Protein AF-A0A255PLD9-F1 (afdb_monomer)

Nearest PDB structures (foldseek):
  3wvb-assembly1_B  TM=4.016E-01  e=8.071E+00  Methanocaldococcus jannaschii DSM 2661
  5l95-assembly1_B  TM=3.231E-01  e=5.203E+00  Homo sapiens

Sequence (226 aa):
MSSTEGIPTPQNDPIFVIGASGRLPLRTISALEMRHTEIQGHLHKWRALLGDRLHTATKGQLPHPSRRVKGEYDARMAATSATAARALGHRHARRLTESLTEFPRLHVSRMTKRHARQAERDILEWQCTLLDGRPSGLALIHTSRGVLWYRLTAEGPDVEPLAPDSAVWQALPASPAEVELLLTPAKLAAYAAYQHGCYPHRRCRPAWLPPELPWADRYITLDITA

Solvent-accessible surface area (backbone atoms only — not comparable to full-atom values): 12596 Å² total; per-residue (Å²): 137,82,82,77,71,73,74,78,72,64,61,81,28,47,34,32,31,37,11,36,46,44,67,72,41,42,52,20,37,16,33,38,56,39,38,44,76,50,47,59,61,49,49,52,55,49,44,68,70,53,47,70,57,61,69,58,39,76,79,47,85,76,71,59,55,72,40,38,38,59,9,59,58,40,49,75,74,42,106,53,57,65,65,60,22,21,54,50,18,24,53,44,48,23,53,52,57,57,59,49,72,74,45,93,49,61,44,44,33,41,46,63,86,46,56,57,71,56,42,53,49,52,50,40,48,53,50,34,67,68,39,76,87,40,69,47,32,38,36,39,40,69,53,98,91,42,79,45,44,28,47,29,28,69,93,42,46,52,90,60,61,63,51,86,85,37,73,68,51,74,64,50,81,58,54,84,86,44,47,65,61,62,32,44,62,19,22,42,48,6,33,50,33,38,50,49,68,75,29,75,53,74,91,69,41,61,90,37,56,69,94,75,55,74,62,59,70,48,65,64,66,52,67,62,67,135

Foldseek 3Di:
DDPPPPPPAQQPFWEWQKAALDAPPHKKIKTQTDGLVVLVVVLVVLCVLCDCVLVVCVVDDDDQLVCLCQLVSVVVVDPDDSVVSNVVSLQSLLVLLVVCLPRPRMAMAIEDHDDQLVSVQLVQQVVLVVCVPPAKHKYWDQGPVGIFIWIAGVVGTDSDTDDCPDPNNVSHSDDPSCSSSSNNSRNSNRSLLVQCVVCVDLVPGDPSRDSDRPNSPPDNPDHSDD

pLDDT: mean 75.0, std 15.46, range [29.62, 93.75]

Secondary structure (DSSP, 8-state):
----------SSSEEEEEEESSSTTSS-EEEEEEEHHHHHHHHHHHHHHHTTHHHHGGGSPPPPHHHHHTTTTTTTTSS--HHHHHHHHHHHHHHHHHHHTT-TTEEEEEE----HHHHHHHHHHHHHHTTTT-SEEEEEEEETTEEEEEEEETTEE-SSPPPTTSHHHHT-SS-HHHHHHHHHHHHHHHHHHHHHHH--SGGGS-TTS-S--HHHHS----EE--

Radius of gyration: 17.84 Å; Cα contacts (8 Å, |Δi|>4): 375; chains: 1; bounding box: 48×35×69 Å

Structure (mmCIF, N/CA/C/O backbone):
data_AF-A0A255PLD9-F1
#
_entry.id   AF-A0A255PLD9-F1
#
loop_
_atom_site.group_PDB
_atom_site.id
_atom_site.type_symbol
_atom_site.label_atom_id
_atom_site.label_alt_id
_atom_site.label_comp_id
_atom_site.label_asym_id
_atom_site.label_entity_id
_atom_site.label_seq_id
_atom_site.pdbx_PDB_ins_code
_atom_site.Cartn_x
_atom_site.Cartn_y
_atom_site.Cartn_z
_atom_site.occupancy
_atom_site.B_iso_or_equiv
_atom_site.auth_seq_id
_atom_site.auth_comp_id
_atom_site.auth_asym_id
_atom_site.auth_atom_id
_atom_site.pdbx_PDB_model_num
ATOM 1 N N . MET A 1 1 ? -9.802 -4.702 43.718 1.00 29.62 1 MET A N 1
ATOM 2 C CA . MET A 1 1 ? -9.986 -5.657 42.608 1.00 29.62 1 MET A CA 1
ATOM 3 C C . MET A 1 1 ? -9.810 -4.873 41.320 1.00 29.62 1 MET A C 1
ATOM 5 O O . MET A 1 1 ? -10.652 -4.037 41.036 1.00 29.62 1 MET A O 1
ATOM 9 N N . SER A 1 2 ? -8.668 -5.026 40.646 1.00 35.38 2 SER A N 1
ATOM 10 C CA . SER A 1 2 ? -8.389 -4.352 39.372 1.00 35.38 2 SER A CA 1
ATOM 11 C C . SER A 1 2 ? -8.706 -5.340 38.260 1.00 35.38 2 SER A C 1
ATOM 13 O O . SER A 1 2 ? -7.997 -6.332 38.095 1.00 35.38 2 SER A O 1
ATOM 15 N N . SER A 1 3 ? -9.813 -5.119 37.562 1.00 34.78 3 SER A N 1
ATOM 16 C CA . SER A 1 3 ? -10.098 -5.784 36.302 1.00 34.78 3 SER A CA 1
ATOM 17 C C . SER A 1 3 ? -9.124 -5.232 35.265 1.00 34.78 3 SER A C 1
ATOM 19 O O . SER A 1 3 ? -9.399 -4.227 34.615 1.00 34.78 3 SER A O 1
ATOM 21 N N . THR A 1 4 ? -7.968 -5.875 35.103 1.00 38.78 4 THR A N 1
ATOM 22 C CA . THR A 1 4 ? -7.269 -5.849 33.817 1.00 38.78 4 THR A CA 1
ATOM 23 C C . THR A 1 4 ? -8.175 -6.559 32.825 1.00 38.78 4 THR A C 1
ATOM 25 O O . THR A 1 4 ? -8.059 -7.766 32.615 1.00 38.78 4 THR A O 1
ATOM 28 N N . GLU A 1 5 ? -9.144 -5.817 32.290 1.00 40.62 5 GLU A N 1
ATOM 29 C CA . GLU A 1 5 ? -9.783 -6.142 31.025 1.00 40.62 5 GLU A CA 1
ATOM 30 C C . GLU A 1 5 ? -8.644 -6.409 30.046 1.00 40.62 5 GLU A C 1
ATOM 32 O O . GLU A 1 5 ? -7.862 -5.515 29.714 1.00 40.62 5 GLU A O 1
ATOM 37 N N . GLY A 1 6 ? -8.460 -7.684 29.701 1.00 38.78 6 GLY A N 1
ATOM 38 C CA . GLY A 1 6 ? -7.467 -8.089 28.726 1.00 38.78 6 GLY A CA 1
ATOM 39 C C . GLY A 1 6 ? -7.775 -7.331 27.451 1.00 38.78 6 GLY A C 1
ATOM 40 O O . GLY A 1 6 ? -8.810 -7.576 26.837 1.00 38.78 6 GLY A O 1
ATOM 41 N N . ILE A 1 7 ? -6.916 -6.372 27.103 1.00 45.47 7 ILE A N 1
ATOM 42 C CA . ILE A 1 7 ? -7.053 -5.592 25.878 1.00 45.47 7 ILE A CA 1
ATOM 43 C C . ILE A 1 7 ? -7.170 -6.619 24.749 1.00 45.47 7 ILE A C 1
ATOM 45 O O . ILE A 1 7 ? -6.231 -7.407 24.574 1.00 45.47 7 ILE A O 1
ATOM 49 N N . PRO A 1 8 ? -8.317 -6.685 24.046 1.00 51.19 8 PRO A N 1
ATOM 50 C CA . PRO A 1 8 ? -8.547 -7.716 23.055 1.00 51.19 8 PRO A CA 1
ATOM 51 C C . PRO A 1 8 ? -7.424 -7.635 22.034 1.00 51.19 8 PRO A C 1
ATOM 53 O O . PRO A 1 8 ? -7.162 -6.594 21.431 1.00 51.19 8 PRO A O 1
ATOM 56 N N . THR A 1 9 ? -6.688 -8.732 21.915 1.00 52.78 9 THR A N 1
ATOM 57 C CA . THR A 1 9 ? -5.596 -8.831 20.962 1.00 52.78 9 THR A CA 1
ATOM 58 C C . THR A 1 9 ? -6.225 -8.729 19.570 1.00 52.78 9 THR A C 1
ATOM 60 O O . THR A 1 9 ? -7.181 -9.463 19.309 1.00 52.78 9 THR A O 1
ATOM 63 N N . PRO A 1 10 ? -5.738 -7.855 18.674 1.00 56.34 10 PRO A N 1
ATOM 64 C CA . PRO A 1 10 ? -6.369 -7.562 17.382 1.00 56.34 10 PRO A CA 1
ATOM 65 C C . PRO A 1 10 ? -6.196 -8.702 16.356 1.00 56.34 10 PRO A C 1
ATOM 67 O O . PRO A 1 10 ? -5.841 -8.477 15.203 1.00 56.34 10 PRO A O 1
ATOM 70 N N . GLN A 1 11 ? -6.421 -9.959 16.751 1.00 62.41 11 GLN A N 1
ATOM 71 C CA . GLN A 1 11 ? -6.286 -11.127 15.875 1.00 62.41 11 GLN A CA 1
ATOM 72 C C . GLN A 1 11 ? -7.286 -11.096 14.708 1.00 62.41 11 GLN A C 1
ATOM 74 O O . GLN A 1 11 ? -6.989 -11.630 13.639 1.00 62.41 11 GLN A O 1
ATOM 79 N N . ASN A 1 12 ? -8.432 -10.430 14.890 1.00 70.56 12 ASN A N 1
ATOM 80 C CA . ASN A 1 12 ? -9.476 -10.284 13.872 1.00 70.56 12 ASN A CA 1
ATOM 81 C C . ASN A 1 12 ? -9.575 -8.876 13.271 1.00 70.56 12 ASN A C 1
ATOM 83 O O . ASN A 1 12 ? -10.355 -8.681 12.335 1.00 70.56 12 ASN A O 1
ATOM 87 N N . ASP A 1 13 ? -8.801 -7.914 13.771 1.00 83.69 13 ASP A N 1
ATOM 88 C CA . ASP A 1 13 ? -8.885 -6.540 13.291 1.00 83.69 13 ASP A CA 1
ATOM 89 C C . ASP A 1 13 ? -8.285 -6.430 11.880 1.00 83.69 13 ASP A C 1
ATOM 91 O O . ASP A 1 13 ? -7.294 -7.102 11.557 1.00 83.69 13 ASP A O 1
ATOM 95 N N . PRO A 1 14 ? -8.869 -5.587 11.012 1.00 90.56 14 PRO A N 1
ATOM 96 C CA . PRO A 1 14 ? -8.283 -5.283 9.723 1.00 90.56 14 PRO A CA 1
ATOM 97 C C . PRO A 1 14 ? -6.970 -4.524 9.902 1.00 90.56 14 PRO A C 1
ATOM 99 O O . PRO A 1 14 ? -6.850 -3.587 10.693 1.00 90.56 14 PRO A O 1
ATOM 102 N N . ILE A 1 15 ? -5.988 -4.923 9.108 1.00 92.62 15 ILE A N 1
ATOM 103 C CA . ILE A 1 15 ? -4.664 -4.333 9.039 1.00 92.62 15 ILE A CA 1
ATOM 104 C C . ILE A 1 15 ? -4.481 -3.779 7.636 1.00 92.62 15 ILE A C 1
ATOM 106 O O . ILE A 1 15 ? -4.422 -4.528 6.661 1.00 92.62 15 ILE A O 1
ATOM 110 N N . PHE A 1 16 ? -4.366 -2.462 7.543 1.00 93.75 16 PHE A N 1
ATOM 111 C CA . PHE A 1 16 ? -4.143 -1.744 6.301 1.00 93.75 16 PHE A CA 1
ATOM 112 C C . PHE A 1 16 ? -2.654 -1.464 6.136 1.00 93.75 16 PHE A C 1
ATOM 114 O O . PHE A 1 16 ? -2.066 -0.654 6.855 1.00 93.75 16 PHE A O 1
ATOM 121 N N . VAL A 1 17 ? -2.023 -2.127 5.168 1.00 93.31 17 VAL A N 1
ATOM 122 C CA . VAL A 1 17 ? -0.631 -1.849 4.802 1.00 93.31 17 VAL A CA 1
ATOM 123 C C . VAL A 1 17 ? -0.600 -0.835 3.671 1.00 93.31 17 VAL A C 1
ATOM 125 O O . VAL A 1 17 ? -1.050 -1.110 2.556 1.00 93.31 17 VAL A O 1
ATOM 128 N N . ILE A 1 18 ? -0.064 0.346 3.970 1.00 91.81 18 ILE A N 1
ATOM 129 C CA . ILE A 1 18 ? -0.227 1.535 3.141 1.00 91.81 18 ILE A CA 1
ATOM 130 C C . ILE A 1 18 ? 1.048 1.822 2.356 1.00 91.81 18 ILE A C 1
ATOM 132 O O . ILE A 1 18 ? 2.142 2.010 2.893 1.00 91.81 18 ILE A O 1
ATOM 136 N N . GLY A 1 19 ? 0.885 1.894 1.042 1.00 89.12 19 GLY A N 1
ATOM 137 C CA . GLY A 1 19 ? 1.926 2.230 0.088 1.00 89.12 19 GLY A CA 1
ATOM 138 C C . GLY A 1 19 ? 1.622 3.525 -0.641 1.00 89.12 19 GLY A C 1
ATOM 139 O O . GLY A 1 19 ? 0.471 3.830 -0.934 1.00 89.12 19 GLY A O 1
ATOM 140 N N . ALA A 1 20 ? 2.673 4.259 -0.989 1.00 87.25 20 ALA A N 1
ATOM 141 C CA . ALA A 1 20 ? 2.592 5.424 -1.858 1.00 87.25 20 ALA A CA 1
ATOM 142 C C . ALA A 1 20 ? 3.570 5.266 -3.029 1.00 87.25 20 ALA A C 1
ATOM 144 O O . ALA A 1 20 ? 4.621 4.630 -2.900 1.00 87.25 20 ALA A O 1
ATOM 145 N N . SER A 1 21 ? 3.228 5.855 -4.177 1.00 82.12 21 SER A N 1
ATOM 146 C CA . SER A 1 21 ? 4.053 5.832 -5.397 1.00 82.12 21 SER A CA 1
ATOM 147 C C . SER A 1 21 ? 5.367 6.631 -5.260 1.00 82.12 21 SER A C 1
ATOM 149 O O . SER A 1 21 ? 6.253 6.540 -6.116 1.00 82.12 21 SER A O 1
ATOM 151 N N . GLY A 1 22 ? 5.504 7.392 -4.171 1.00 70.88 22 GLY A N 1
ATOM 152 C CA . GLY A 1 22 ? 6.661 8.180 -3.757 1.00 70.88 22 GLY A CA 1
ATOM 153 C C . GLY A 1 22 ? 6.715 8.313 -2.228 1.00 70.88 22 GLY A C 1
ATOM 154 O O . GLY A 1 22 ? 5.885 7.757 -1.512 1.00 70.88 22 GLY A O 1
ATOM 155 N N . ARG A 1 23 ? 7.657 9.110 -1.704 1.00 63.31 23 ARG A N 1
ATOM 156 C CA . ARG A 1 23 ? 7.491 9.659 -0.344 1.00 63.31 23 ARG A CA 1
ATOM 157 C C . ARG A 1 23 ? 6.296 10.611 -0.356 1.00 63.31 23 ARG A C 1
ATOM 159 O O . ARG A 1 23 ? 6.098 11.313 -1.354 1.00 63.31 23 ARG A O 1
ATOM 166 N N . LEU A 1 24 ? 5.533 10.667 0.737 1.00 54.62 24 LEU A N 1
ATOM 167 C CA . LEU A 1 24 ? 4.495 11.686 0.879 1.00 54.62 24 LEU A CA 1
ATOM 168 C C . LEU A 1 24 ? 5.105 13.068 0.595 1.00 54.62 24 LEU A C 1
ATOM 170 O O . LEU A 1 24 ? 6.210 13.352 1.071 1.00 54.62 24 LEU A O 1
ATOM 174 N N . PRO A 1 25 ? 4.439 13.908 -0.215 1.00 49.53 25 PRO A N 1
ATOM 175 C CA . PRO A 1 25 ? 3.036 13.814 -0.645 1.00 49.53 25 PRO A CA 1
ATOM 176 C C . PRO A 1 25 ? 2.799 13.293 -2.084 1.00 49.53 25 PRO A C 1
ATOM 178 O O . PRO A 1 25 ? 1.809 13.673 -2.711 1.00 49.53 25 PRO A O 1
ATOM 181 N N . LEU A 1 26 ? 3.701 12.500 -2.676 1.00 54.88 26 LEU A N 1
ATOM 182 C CA . LEU A 1 26 ? 3.547 12.079 -4.079 1.00 54.88 26 LEU A CA 1
ATOM 183 C C . LEU A 1 26 ? 2.486 10.981 -4.273 1.00 54.88 26 LEU A C 1
ATOM 185 O O . LEU A 1 26 ? 2.381 10.038 -3.495 1.00 54.88 26 LEU A O 1
ATOM 189 N N . ARG A 1 27 ? 1.679 11.197 -5.321 1.00 75.31 27 ARG A N 1
ATOM 190 C CA . ARG A 1 27 ? 0.260 10.842 -5.436 1.00 75.31 27 ARG A CA 1
ATOM 191 C C . ARG A 1 27 ? 0.011 9.437 -5.988 1.00 75.31 27 ARG A C 1
ATOM 193 O O . ARG A 1 27 ? 0.734 8.954 -6.859 1.00 75.31 27 ARG A O 1
ATOM 200 N N . THR A 1 28 ? -1.112 8.867 -5.571 1.00 87.12 28 THR A N 1
ATOM 201 C CA . THR A 1 28 ? -1.517 7.452 -5.638 1.00 87.12 28 THR A CA 1
ATOM 202 C C . THR A 1 28 ? -1.084 6.723 -4.381 1.00 87.12 28 THR A C 1
ATOM 204 O O . THR A 1 28 ? 0.106 6.499 -4.151 1.00 87.12 28 THR A O 1
ATOM 207 N N . ILE A 1 29 ? -2.084 6.410 -3.568 1.00 89.38 29 ILE A N 1
ATOM 208 C CA . ILE A 1 29 ? -1.989 5.638 -2.342 1.00 89.38 29 ILE A CA 1
ATOM 209 C C . ILE A 1 29 ? -2.651 4.297 -2.619 1.00 89.38 29 ILE A C 1
ATOM 211 O O . ILE A 1 29 ? -3.663 4.228 -3.315 1.00 89.38 29 ILE A O 1
ATOM 215 N N . SER A 1 30 ? -2.082 3.234 -2.079 1.00 91.00 30 SER A N 1
ATOM 216 C CA . SER A 1 30 ? -2.731 1.933 -2.037 1.00 91.00 30 SER A CA 1
ATOM 217 C C . SER A 1 30 ? -2.785 1.431 -0.605 1.00 91.00 30 SER A C 1
ATOM 219 O O . SER A 1 30 ? -1.783 1.551 0.105 1.00 91.00 30 SER A O 1
ATOM 221 N N . ALA A 1 31 ? -3.883 0.796 -0.225 1.00 92.94 31 ALA A N 1
ATOM 222 C CA . ALA A 1 31 ? -4.013 0.080 1.031 1.00 92.94 31 ALA A CA 1
ATOM 223 C C . ALA A 1 31 ? -4.297 -1.397 0.744 1.00 92.94 31 ALA A C 1
ATOM 225 O O . ALA A 1 31 ? -5.254 -1.737 0.048 1.00 92.94 31 ALA A O 1
ATOM 226 N N . LEU A 1 32 ? -3.433 -2.270 1.261 1.00 92.56 32 LEU A N 1
ATOM 227 C CA . LEU A 1 32 ? -3.673 -3.709 1.297 1.00 92.56 32 LEU A CA 1
ATOM 228 C C . LEU A 1 32 ? -4.330 -4.039 2.626 1.00 92.56 32 LEU A C 1
ATOM 230 O O . LEU A 1 32 ? -3.671 -3.965 3.662 1.00 92.56 32 LEU A O 1
ATOM 234 N N . GLU A 1 33 ? -5.608 -4.389 2.591 1.00 93.31 33 GLU A N 1
ATOM 235 C CA . GLU A 1 33 ? -6.323 -4.828 3.781 1.00 93.31 33 GLU A CA 1
ATOM 236 C C . GLU A 1 33 ? -6.112 -6.331 4.000 1.00 93.31 33 GLU A C 1
ATOM 238 O O . GLU A 1 33 ? -6.457 -7.162 3.157 1.00 93.31 33 GLU A O 1
ATOM 243 N N . MET A 1 34 ? -5.557 -6.679 5.157 1.00 91.25 34 MET A N 1
ATOM 244 C CA . MET A 1 34 ? -5.281 -8.048 5.592 1.00 91.25 34 MET A CA 1
ATOM 245 C C . MET A 1 34 ? -5.774 -8.261 7.017 1.00 91.25 34 MET A C 1
ATOM 247 O O . MET A 1 34 ? -5.969 -7.318 7.772 1.00 91.25 34 MET A O 1
ATOM 251 N N . ARG A 1 35 ? -5.941 -9.515 7.409 1.00 88.38 35 ARG A N 1
ATOM 252 C CA . ARG A 1 35 ? -6.083 -9.945 8.800 1.00 88.38 35 ARG A CA 1
ATOM 253 C C . ARG A 1 35 ? -4.726 -10.372 9.336 1.00 88.38 35 ARG A C 1
ATOM 255 O O . ARG A 1 35 ? -3.840 -10.760 8.571 1.00 88.38 35 ARG A O 1
ATOM 262 N N . HIS A 1 36 ? -4.594 -10.381 10.658 1.00 82.62 36 HIS A N 1
ATOM 263 C CA . HIS A 1 36 ? -3.387 -10.851 11.345 1.00 82.62 36 HIS A CA 1
ATOM 264 C C . HIS A 1 36 ? -2.938 -12.239 10.851 1.00 82.62 36 HIS A C 1
ATOM 266 O O . HIS A 1 36 ? -1.781 -12.433 10.481 1.00 82.62 36 HIS A O 1
ATOM 272 N N . THR A 1 37 ? -3.887 -13.168 10.708 1.00 83.25 37 THR A N 1
ATOM 273 C CA . THR A 1 37 ? -3.645 -14.548 10.253 1.00 83.25 37 THR A CA 1
ATOM 274 C C . THR A 1 37 ? -3.199 -14.666 8.792 1.00 83.25 37 THR A C 1
ATOM 276 O O . THR A 1 37 ? -2.508 -15.618 8.433 1.00 83.25 37 THR A O 1
ATOM 279 N N . GLU A 1 38 ? -3.540 -13.702 7.937 1.00 86.81 38 GLU A N 1
ATOM 280 C CA . GLU A 1 38 ? -3.200 -13.727 6.507 1.00 86.81 38 GLU A CA 1
ATOM 281 C C . GLU A 1 38 ? -1.788 -13.198 6.243 1.00 86.81 38 GLU A C 1
ATOM 283 O O . GLU A 1 38 ? -1.144 -13.574 5.258 1.00 86.81 38 GLU A O 1
ATOM 288 N N . ILE A 1 39 ? -1.277 -12.354 7.143 1.00 84.19 39 ILE A N 1
ATOM 289 C CA . ILE A 1 39 ? 0.017 -11.691 6.984 1.00 84.19 39 ILE A CA 1
ATOM 290 C C . ILE A 1 39 ? 1.155 -12.703 6.877 1.00 84.19 39 ILE A C 1
ATOM 292 O O . ILE A 1 39 ? 2.010 -12.552 6.008 1.00 84.19 39 ILE A O 1
ATOM 296 N N . GLN A 1 40 ? 1.156 -13.765 7.683 1.00 79.50 40 GLN A N 1
ATOM 297 C CA . GLN A 1 40 ? 2.219 -14.776 7.633 1.00 79.50 40 GLN A CA 1
ATOM 298 C C . GLN A 1 40 ? 2.222 -15.560 6.310 1.00 79.50 40 GLN A C 1
ATOM 300 O O . GLN A 1 40 ? 3.284 -15.784 5.720 1.00 79.50 40 GLN A O 1
ATOM 305 N N . GLY A 1 41 ? 1.041 -15.898 5.781 1.00 80.00 41 GLY A N 1
ATOM 306 C CA . GLY A 1 41 ? 0.911 -16.544 4.471 1.00 80.00 41 GLY A CA 1
ATOM 307 C C . GLY A 1 41 ? 1.410 -15.649 3.332 1.00 80.00 41 GLY A C 1
ATOM 308 O O . GLY A 1 41 ? 2.170 -16.087 2.461 1.00 80.00 41 GLY A O 1
ATOM 309 N N . HIS A 1 42 ? 1.060 -14.362 3.372 1.00 79.38 42 HIS A N 1
ATOM 310 C CA . HIS A 1 42 ? 1.536 -13.387 2.395 1.00 79.38 42 HIS A CA 1
ATOM 311 C C . HIS A 1 42 ? 3.033 -13.096 2.524 1.00 79.38 42 HIS A C 1
ATOM 313 O O . HIS A 1 42 ? 3.720 -13.034 1.505 1.00 79.38 42 HIS A O 1
ATOM 319 N N . LEU A 1 43 ? 3.5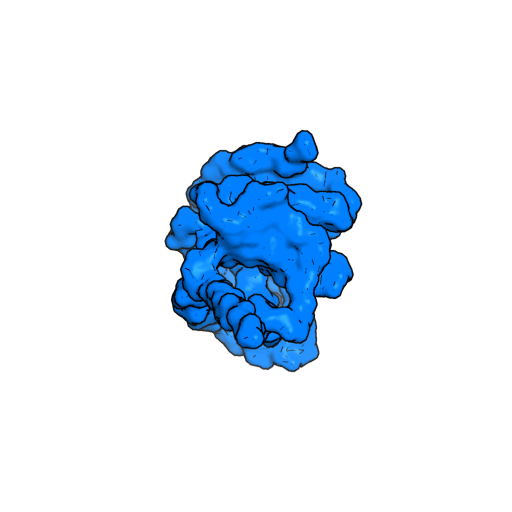71 -13.002 3.743 1.00 77.81 43 LEU A N 1
ATOM 320 C CA . LEU A 1 43 ? 5.003 -12.847 3.999 1.00 77.81 43 LEU A CA 1
ATOM 321 C C . LEU A 1 43 ? 5.812 -13.972 3.360 1.00 77.81 43 LEU A C 1
ATOM 323 O O . LEU A 1 43 ? 6.836 -13.695 2.738 1.00 77.81 43 LEU A O 1
ATOM 327 N N . HIS A 1 44 ? 5.353 -15.222 3.462 1.00 78.00 44 HIS A N 1
ATOM 328 C CA . HIS A 1 44 ? 6.002 -16.351 2.797 1.00 78.00 44 HIS A CA 1
ATOM 329 C C . HIS A 1 44 ? 5.978 -16.205 1.266 1.00 78.00 44 HIS A C 1
ATOM 331 O O . HIS A 1 44 ? 7.026 -16.302 0.623 1.00 78.00 44 HIS A O 1
ATOM 337 N N . LYS A 1 45 ? 4.816 -15.881 0.675 1.00 78.31 45 LYS A N 1
ATOM 338 C CA . LYS A 1 45 ? 4.684 -15.638 -0.777 1.00 78.31 45 LYS A CA 1
ATOM 339 C C . LYS A 1 45 ? 5.601 -14.499 -1.240 1.00 78.31 45 LYS A C 1
ATOM 341 O O . LYS A 1 45 ? 6.308 -14.632 -2.237 1.00 78.31 45 LYS A O 1
ATOM 346 N N . TRP A 1 46 ? 5.645 -13.388 -0.506 1.00 77.81 46 TRP A N 1
ATOM 347 C CA . TRP A 1 46 ? 6.481 -12.232 -0.839 1.00 77.81 46 TRP A CA 1
ATOM 348 C C . TRP A 1 46 ? 7.970 -12.506 -0.638 1.00 77.81 46 TRP A C 1
ATOM 350 O O . TRP A 1 46 ? 8.776 -12.065 -1.457 1.00 77.81 46 TRP A O 1
ATOM 360 N N . ARG A 1 47 ? 8.340 -13.285 0.385 1.00 75.94 47 ARG A N 1
ATOM 361 C CA . ARG A 1 47 ? 9.700 -13.810 0.567 1.00 75.94 47 ARG A CA 1
ATOM 362 C C . ARG A 1 47 ? 10.142 -14.632 -0.625 1.00 75.94 47 ARG A C 1
ATOM 364 O O . ARG A 1 47 ? 11.189 -14.339 -1.186 1.00 75.94 47 ARG A O 1
ATOM 371 N N . ALA A 1 48 ? 9.329 -15.594 -1.052 1.00 76.00 48 ALA A N 1
ATOM 372 C CA . ALA A 1 48 ? 9.635 -16.423 -2.212 1.00 76.00 48 ALA A CA 1
ATOM 373 C C . ALA A 1 48 ? 9.807 -15.586 -3.495 1.00 76.00 48 ALA A C 1
ATOM 375 O O . ALA A 1 48 ? 10.696 -15.851 -4.302 1.00 76.00 48 ALA A O 1
ATOM 376 N N . LEU A 1 49 ? 9.005 -14.528 -3.668 1.00 70.69 49 LEU A N 1
ATOM 377 C CA . LEU A 1 49 ? 9.095 -13.628 -4.825 1.00 70.69 49 LEU A CA 1
ATOM 378 C C . LEU A 1 49 ? 10.319 -12.695 -4.800 1.00 70.69 49 LEU A C 1
ATOM 380 O O . LEU A 1 49 ? 10.814 -12.308 -5.866 1.00 70.69 49 LEU A O 1
ATOM 384 N N . LEU A 1 50 ? 10.785 -12.311 -3.609 1.00 65.44 50 LEU A N 1
ATOM 385 C CA . LEU A 1 50 ? 11.931 -11.415 -3.412 1.00 65.44 50 LEU A CA 1
ATOM 386 C C . LEU A 1 50 ? 13.261 -12.162 -3.211 1.00 65.44 50 LEU A C 1
ATOM 388 O O . LEU A 1 50 ? 14.315 -11.563 -3.428 1.00 65.44 50 LEU A O 1
ATOM 392 N N . GLY A 1 51 ? 13.223 -13.449 -2.855 1.00 63.62 51 GLY A N 1
ATOM 393 C CA . GLY A 1 51 ? 14.390 -14.309 -2.647 1.00 63.62 51 GLY A CA 1
ATOM 394 C C . GLY A 1 51 ? 15.392 -13.740 -1.632 1.00 63.62 51 GLY A C 1
ATOM 395 O O . GLY A 1 51 ? 15.019 -13.092 -0.651 1.00 63.62 51 GLY A O 1
ATOM 396 N N . ASP A 1 52 ? 16.684 -13.913 -1.917 1.00 53.09 52 ASP A N 1
ATOM 397 C CA . ASP A 1 52 ? 17.819 -13.520 -1.059 1.00 53.09 52 ASP A CA 1
ATOM 398 C C . ASP A 1 52 ? 17.974 -12.001 -0.840 1.00 53.09 52 ASP A C 1
ATOM 400 O O . ASP A 1 52 ? 18.787 -11.545 -0.029 1.00 53.09 52 ASP A O 1
ATOM 404 N N . ARG A 1 53 ? 17.169 -11.174 -1.520 1.00 52.38 53 ARG A N 1
ATOM 405 C CA . ARG A 1 53 ? 17.169 -9.709 -1.341 1.00 52.38 53 ARG A CA 1
ATOM 406 C C . ARG A 1 53 ? 16.662 -9.267 0.022 1.00 52.38 53 ARG A C 1
ATOM 408 O O . ARG A 1 53 ? 17.012 -8.195 0.502 1.00 52.38 53 ARG A O 1
ATOM 415 N N . LEU A 1 54 ? 15.856 -10.102 0.667 1.00 48.91 54 LEU A N 1
ATOM 416 C CA . LEU A 1 54 ? 15.475 -9.891 2.060 1.00 48.91 54 LEU A CA 1
ATOM 417 C C . LEU A 1 54 ? 16.627 -10.172 3.014 1.00 48.91 54 LEU A C 1
ATOM 419 O O . LEU A 1 54 ? 16.787 -9.477 4.012 1.00 48.91 54 LEU A O 1
ATOM 423 N N . HIS A 1 55 ? 17.471 -11.140 2.666 1.00 42.50 55 HIS A N 1
ATOM 424 C CA . HIS A 1 55 ? 18.659 -11.461 3.438 1.00 42.50 55 HIS A CA 1
ATOM 425 C C . HIS A 1 55 ? 19.693 -10.335 3.367 1.00 42.50 55 HIS A C 1
ATOM 427 O O . HIS A 1 55 ? 20.412 -10.094 4.325 1.00 42.50 55 HIS A O 1
ATOM 433 N N . THR A 1 56 ? 19.722 -9.570 2.276 1.00 41.47 56 THR A N 1
ATOM 434 C CA . THR A 1 56 ? 20.622 -8.418 2.102 1.00 41.47 56 THR A CA 1
ATOM 435 C C . THR A 1 56 ? 20.054 -7.092 2.618 1.00 41.47 56 THR A C 1
ATOM 437 O O . THR A 1 56 ? 20.822 -6.189 2.948 1.00 41.47 56 THR A O 1
ATOM 440 N N . ALA A 1 57 ? 18.736 -7.000 2.824 1.00 41.81 57 ALA A N 1
ATOM 441 C CA . ALA A 1 57 ? 18.087 -5.940 3.605 1.00 41.81 57 ALA A CA 1
ATOM 442 C C . ALA A 1 57 ? 18.491 -5.930 5.092 1.00 41.81 57 ALA A C 1
ATOM 444 O O . ALA A 1 57 ? 18.368 -4.906 5.756 1.00 41.81 57 ALA A O 1
ATOM 445 N N . THR A 1 58 ? 19.041 -7.031 5.614 1.00 41.59 58 THR A N 1
ATOM 446 C CA . THR A 1 58 ? 19.585 -7.079 6.985 1.00 41.59 58 THR A CA 1
ATOM 447 C C . THR A 1 58 ? 20.792 -6.149 7.196 1.00 41.59 58 THR A C 1
ATOM 449 O O . THR A 1 58 ? 21.201 -5.936 8.332 1.00 41.59 58 THR A O 1
ATOM 452 N N . LYS A 1 59 ? 21.339 -5.543 6.125 1.00 44.53 59 LYS A N 1
ATOM 453 C CA . LYS A 1 59 ? 22.440 -4.563 6.174 1.00 44.53 59 LYS A CA 1
ATOM 454 C C . LYS A 1 59 ? 21.996 -3.093 6.038 1.00 44.53 59 LYS A C 1
ATOM 456 O O . LYS A 1 59 ? 22.856 -2.216 6.016 1.00 44.53 59 LYS A O 1
ATOM 461 N N . GLY A 1 60 ? 20.693 -2.792 5.930 1.00 47.28 60 GLY A N 1
ATOM 462 C CA . GLY A 1 60 ? 20.192 -1.407 5.880 1.00 47.28 60 GLY A CA 1
ATOM 463 C C . GLY A 1 60 ? 18.777 -1.238 5.310 1.00 47.28 60 GLY A C 1
ATOM 464 O O . GLY A 1 60 ? 18.168 -2.182 4.815 1.00 47.28 60 GLY A O 1
ATOM 465 N N . GLN A 1 61 ? 18.246 -0.007 5.352 1.00 53.44 61 GLN A N 1
ATOM 466 C CA . GLN A 1 61 ? 16.894 0.304 4.864 1.00 53.44 61 GLN A CA 1
ATOM 467 C C . GLN A 1 61 ? 16.685 -0.129 3.406 1.00 53.44 61 GLN A C 1
ATOM 469 O O . GLN A 1 61 ? 17.450 0.219 2.500 1.00 53.44 61 GLN A O 1
ATOM 474 N N . LEU A 1 62 ? 15.583 -0.838 3.173 1.00 51.59 62 LEU A N 1
ATOM 475 C CA . LEU A 1 62 ? 15.134 -1.217 1.843 1.00 51.59 62 LEU A CA 1
ATOM 476 C C . LEU A 1 62 ? 14.819 0.036 1.004 1.00 51.59 62 LEU A C 1
ATOM 478 O O . LEU A 1 62 ? 14.049 0.893 1.442 1.00 51.59 62 LEU A O 1
ATOM 482 N N . PRO A 1 63 ? 15.368 0.181 -0.218 1.00 53.28 63 PRO A N 1
ATOM 483 C CA . PRO A 1 63 ? 15.126 1.381 -0.999 1.00 53.28 63 PRO A CA 1
ATOM 484 C C . PRO A 1 63 ? 13.689 1.411 -1.519 1.00 53.28 63 PRO A C 1
ATOM 486 O O . PRO A 1 63 ? 13.044 0.378 -1.719 1.00 53.28 63 PRO A O 1
ATOM 489 N N . HIS A 1 64 ? 13.226 2.628 -1.795 1.00 55.56 64 HIS A N 1
ATOM 490 C CA . HIS A 1 64 ? 11.931 2.910 -2.404 1.00 55.56 64 HIS A CA 1
ATOM 491 C C . HIS A 1 64 ? 11.653 1.997 -3.622 1.00 55.56 64 HIS A C 1
ATOM 493 O O . HIS A 1 64 ? 12.574 1.760 -4.408 1.00 55.56 64 HIS A O 1
ATOM 499 N N . PRO A 1 65 ? 10.417 1.511 -3.851 1.00 53.81 65 PRO A N 1
ATOM 500 C CA . PRO A 1 65 ? 10.148 0.550 -4.923 1.00 53.81 65 PRO A CA 1
ATOM 501 C C . PRO A 1 65 ? 10.514 1.046 -6.316 1.00 53.81 65 PRO A C 1
ATOM 503 O O . PRO A 1 65 ? 10.979 0.254 -7.122 1.00 53.81 65 PRO A O 1
ATOM 506 N N . SER A 1 66 ? 10.422 2.350 -6.588 1.00 49.38 66 SER A N 1
ATOM 507 C CA . SER A 1 66 ? 10.930 2.922 -7.844 1.00 49.38 66 SER A CA 1
ATOM 508 C C . SER A 1 66 ? 12.434 2.680 -8.057 1.00 49.38 66 SER A C 1
ATOM 510 O O . SER A 1 66 ? 12.856 2.465 -9.187 1.00 49.38 66 SER A O 1
ATOM 512 N N . ARG A 1 67 ? 13.248 2.638 -6.993 1.00 55.06 67 ARG A N 1
ATOM 513 C CA . ARG A 1 67 ? 14.680 2.286 -7.058 1.00 55.06 67 ARG A CA 1
ATOM 514 C C . ARG A 1 67 ? 14.900 0.783 -7.234 1.00 55.06 67 ARG A C 1
ATOM 516 O O . ARG A 1 67 ? 15.855 0.382 -7.891 1.00 55.06 67 ARG A O 1
ATOM 523 N N . ARG A 1 68 ? 14.001 -0.053 -6.702 1.00 56.53 68 ARG A N 1
ATOM 524 C CA . ARG A 1 68 ? 13.999 -1.503 -6.968 1.00 56.53 68 ARG A CA 1
ATOM 525 C C . ARG A 1 68 ? 13.636 -1.805 -8.421 1.00 56.53 68 ARG A C 1
ATOM 527 O O . ARG A 1 68 ? 14.332 -2.573 -9.068 1.00 56.53 68 ARG A O 1
ATOM 534 N N . VAL A 1 69 ? 12.605 -1.144 -8.949 1.00 52.81 69 VAL A N 1
ATOM 535 C CA . VAL A 1 69 ? 12.179 -1.247 -10.354 1.00 52.81 69 VAL A CA 1
ATOM 536 C C . VAL A 1 69 ? 13.305 -0.787 -11.284 1.00 52.81 69 VAL A C 1
ATOM 538 O O . VAL A 1 69 ? 13.602 -1.457 -12.262 1.00 52.81 69 VAL A O 1
ATOM 541 N N . LYS A 1 70 ? 14.004 0.306 -10.954 1.00 53.78 70 LYS A N 1
ATOM 542 C CA . LYS A 1 70 ? 15.140 0.808 -11.747 1.00 53.78 70 LYS A CA 1
ATOM 543 C C . LYS A 1 70 ? 16.413 -0.050 -11.668 1.00 53.78 70 LYS A C 1
ATOM 545 O O . LYS A 1 70 ? 17.370 0.257 -12.378 1.00 53.78 70 LYS A O 1
ATOM 550 N N . GLY A 1 71 ? 16.446 -1.094 -10.833 1.00 48.94 71 GLY A N 1
ATOM 551 C CA . GLY A 1 71 ? 17.635 -1.922 -10.597 1.00 48.94 71 GLY A CA 1
ATOM 552 C C . GLY A 1 71 ? 18.717 -1.243 -9.748 1.00 48.94 71 GLY A C 1
ATOM 553 O O . GLY A 1 71 ? 19.800 -1.790 -9.576 1.00 48.94 71 GLY A O 1
ATOM 554 N N . GLU A 1 72 ? 18.449 -0.063 -9.182 1.00 56.12 72 GLU A N 1
ATOM 555 C CA . GLU A 1 72 ? 19.419 0.703 -8.380 1.00 56.12 72 GLU A CA 1
ATOM 556 C C . GLU A 1 72 ? 19.759 0.006 -7.051 1.00 56.12 72 GLU A C 1
ATOM 558 O O . GLU A 1 72 ? 20.827 0.231 -6.485 1.00 56.12 72 GLU A O 1
ATOM 563 N N . TYR A 1 73 ? 18.866 -0.858 -6.557 1.00 53.56 73 TYR A N 1
ATOM 564 C CA . TYR A 1 73 ? 19.154 -1.742 -5.423 1.00 53.56 73 TYR A CA 1
ATOM 565 C C . TYR A 1 73 ? 20.181 -2.824 -5.783 1.00 53.56 73 TYR A C 1
ATOM 567 O O . TYR A 1 73 ? 21.028 -3.177 -4.971 1.00 53.56 73 TYR A O 1
ATOM 575 N N . ASP A 1 74 ? 20.156 -3.291 -7.027 1.00 49.03 74 ASP A N 1
ATOM 576 C CA . ASP A 1 74 ? 20.887 -4.481 -7.466 1.00 49.03 74 ASP A CA 1
ATOM 577 C C . ASP A 1 74 ? 22.275 -4.128 -7.974 1.00 49.03 74 ASP A C 1
ATOM 579 O O . ASP A 1 74 ? 23.228 -4.860 -7.726 1.00 49.03 74 ASP A O 1
ATOM 583 N N . ALA A 1 75 ? 22.406 -2.937 -8.563 1.00 49.38 75 ALA A N 1
ATOM 584 C CA . ALA A 1 75 ? 23.688 -2.321 -8.884 1.00 49.38 75 ALA A CA 1
ATOM 585 C C . ALA A 1 75 ? 24.571 -2.099 -7.639 1.00 49.38 75 ALA A C 1
ATOM 587 O O . ALA A 1 75 ? 25.791 -2.048 -7.756 1.00 49.38 75 ALA A O 1
ATOM 588 N N . ARG A 1 76 ? 23.972 -1.970 -6.443 1.00 49.38 76 ARG A N 1
ATOM 589 C CA . ARG A 1 76 ? 24.708 -1.865 -5.169 1.00 49.38 76 ARG A CA 1
ATOM 590 C C . ARG A 1 76 ? 25.091 -3.217 -4.566 1.00 49.38 76 ARG A C 1
ATOM 592 O O . ARG A 1 76 ? 25.988 -3.255 -3.733 1.00 49.38 76 ARG A O 1
ATOM 599 N N . MET A 1 77 ? 24.407 -4.295 -4.951 1.00 50.34 77 MET A N 1
ATOM 600 C CA . MET A 1 77 ? 24.497 -5.602 -4.290 1.00 50.34 77 MET A CA 1
ATOM 601 C C . MET A 1 77 ? 25.232 -6.669 -5.110 1.00 50.34 77 MET A C 1
ATOM 603 O O . MET A 1 77 ? 25.649 -7.674 -4.542 1.00 50.34 77 MET A O 1
ATOM 607 N N . ALA A 1 78 ? 25.427 -6.461 -6.414 1.00 51.09 78 ALA A N 1
ATOM 608 C CA . ALA A 1 78 ? 26.195 -7.358 -7.268 1.00 51.09 78 ALA A CA 1
ATOM 609 C C . ALA A 1 78 ? 27.014 -6.562 -8.291 1.00 51.09 78 ALA A C 1
ATOM 611 O O . ALA A 1 78 ? 26.488 -5.658 -8.939 1.00 51.09 78 ALA A O 1
ATOM 612 N N . ALA A 1 79 ? 28.277 -6.954 -8.482 1.00 52.25 79 ALA A N 1
ATOM 613 C CA . ALA A 1 79 ? 29.135 -6.548 -9.595 1.00 52.25 79 ALA A CA 1
ATOM 614 C C . ALA A 1 79 ? 28.555 -7.053 -10.934 1.00 52.25 79 ALA A C 1
ATOM 616 O O . ALA A 1 79 ? 29.056 -7.983 -11.556 1.00 52.25 79 ALA A O 1
ATOM 617 N N . THR A 1 80 ? 27.435 -6.471 -11.351 1.00 55.88 80 THR A N 1
ATOM 618 C CA . THR A 1 80 ? 26.734 -6.750 -12.604 1.00 55.88 80 THR A CA 1
ATOM 619 C C . THR A 1 80 ? 26.483 -5.434 -13.324 1.00 55.88 80 THR A C 1
ATOM 621 O O . THR A 1 80 ? 26.389 -4.375 -12.701 1.00 55.88 80 THR A O 1
ATOM 624 N N . SER A 1 81 ? 26.406 -5.473 -14.654 1.00 72.62 81 SER A N 1
ATOM 625 C CA . SER A 1 81 ? 26.137 -4.268 -15.439 1.00 72.62 81 SER A CA 1
ATOM 626 C C . SER A 1 81 ? 24.788 -3.649 -15.043 1.00 72.62 81 SER A C 1
ATOM 628 O O . SER A 1 81 ? 23.829 -4.354 -14.714 1.00 72.62 81 SER A O 1
ATOM 630 N N . ALA A 1 82 ? 24.679 -2.318 -15.117 1.00 70.62 82 ALA A N 1
ATOM 631 C CA . ALA A 1 82 ? 23.447 -1.592 -14.784 1.00 70.62 82 ALA A CA 1
ATOM 632 C C . ALA A 1 82 ? 22.215 -2.105 -15.563 1.00 70.62 82 ALA A C 1
ATOM 634 O O . ALA A 1 82 ? 21.086 -2.064 -15.072 1.00 70.62 82 ALA A O 1
ATOM 635 N N . THR A 1 83 ? 22.434 -2.631 -16.770 1.00 74.69 83 THR A N 1
ATOM 636 C CA . THR A 1 83 ? 21.402 -3.239 -17.614 1.00 74.69 83 THR A CA 1
ATOM 637 C C . THR A 1 83 ? 20.848 -4.530 -17.012 1.00 74.69 83 THR A C 1
ATOM 639 O O . THR A 1 83 ? 19.629 -4.693 -16.953 1.00 74.69 83 THR A O 1
ATOM 642 N N . ALA A 1 84 ? 21.713 -5.425 -16.523 1.00 72.50 84 ALA A N 1
ATOM 643 C CA . ALA A 1 84 ? 21.295 -6.681 -15.899 1.00 72.50 84 ALA A CA 1
ATOM 644 C C . ALA A 1 84 ? 20.522 -6.428 -14.594 1.00 72.50 84 ALA A C 1
ATOM 646 O O . ALA A 1 84 ? 19.457 -7.007 -14.374 1.00 72.50 84 ALA A O 1
ATOM 647 N N . ALA A 1 85 ? 21.005 -5.483 -13.785 1.00 69.56 85 ALA A N 1
ATOM 648 C CA . ALA A 1 85 ? 20.338 -5.020 -12.572 1.00 69.56 85 ALA A CA 1
ATOM 649 C C . ALA A 1 85 ? 18.919 -4.488 -12.856 1.00 69.56 85 ALA A C 1
ATOM 651 O O . ALA A 1 85 ? 17.950 -4.878 -12.202 1.00 69.56 85 ALA A O 1
ATOM 652 N N . ARG A 1 86 ? 18.764 -3.645 -13.884 1.00 73.12 86 ARG A N 1
ATOM 653 C CA . ARG A 1 86 ? 17.458 -3.106 -14.297 1.00 73.12 86 ARG A CA 1
ATOM 654 C C . ARG A 1 86 ? 16.512 -4.187 -14.816 1.00 73.12 86 ARG A C 1
ATOM 656 O O . ARG A 1 86 ? 15.342 -4.196 -14.443 1.00 73.12 86 ARG A O 1
ATOM 663 N N . ALA A 1 87 ? 17.000 -5.101 -15.654 1.00 76.44 87 ALA A N 1
ATOM 664 C CA . ALA A 1 87 ? 16.192 -6.200 -16.183 1.00 76.44 87 ALA A CA 1
ATOM 665 C C . ALA A 1 87 ? 15.646 -7.093 -15.057 1.00 76.44 87 ALA A C 1
ATOM 667 O O . ALA A 1 87 ? 14.472 -7.474 -15.068 1.00 76.44 87 ALA A O 1
ATOM 668 N N . LEU A 1 88 ? 16.474 -7.370 -14.049 1.00 74.94 88 LEU A N 1
ATOM 669 C CA . LEU A 1 88 ? 16.070 -8.137 -12.880 1.00 74.94 88 LEU A CA 1
ATOM 670 C C . LEU A 1 88 ? 15.035 -7.375 -12.034 1.00 74.94 88 LEU A C 1
ATOM 672 O O . LEU A 1 88 ? 13.984 -7.934 -11.712 1.00 74.94 88 LEU A O 1
ATOM 676 N N . GLY A 1 89 ? 15.267 -6.086 -11.761 1.00 75.31 89 GLY A N 1
ATOM 677 C CA . GLY A 1 89 ? 14.306 -5.206 -11.087 1.00 75.31 89 GLY A CA 1
ATOM 678 C C . GLY A 1 89 ? 12.935 -5.170 -11.774 1.00 75.31 89 GLY A C 1
ATOM 679 O O . GLY A 1 89 ? 11.905 -5.324 -11.115 1.00 75.31 89 GLY A O 1
ATOM 680 N N . HIS A 1 90 ? 12.911 -5.067 -13.106 1.00 81.75 90 HIS A N 1
ATOM 681 C CA . HIS A 1 90 ? 11.687 -5.133 -13.909 1.00 81.75 90 HIS A CA 1
ATOM 682 C C . HIS A 1 90 ? 10.965 -6.478 -13.784 1.00 81.75 90 HIS A C 1
ATOM 684 O O . HIS A 1 90 ? 9.749 -6.501 -13.599 1.00 81.75 90 HIS A O 1
ATOM 690 N N . ARG A 1 91 ? 11.691 -7.601 -13.849 1.00 81.12 91 ARG A N 1
ATOM 691 C CA . ARG A 1 91 ? 11.103 -8.945 -13.716 1.00 81.12 91 ARG A CA 1
ATOM 692 C C . ARG A 1 91 ? 10.412 -9.128 -12.364 1.00 81.12 91 ARG A C 1
ATOM 694 O O . ARG A 1 91 ? 9.317 -9.683 -12.311 1.00 81.12 91 ARG A O 1
ATOM 701 N N . HIS A 1 92 ? 11.027 -8.657 -11.280 1.00 77.12 92 HIS A N 1
ATOM 702 C CA . HIS A 1 92 ? 10.430 -8.742 -9.944 1.00 77.12 92 HIS A CA 1
ATOM 703 C C . HIS A 1 92 ? 9.242 -7.803 -9.777 1.00 77.12 92 HIS A C 1
ATOM 705 O O . HIS A 1 92 ? 8.216 -8.230 -9.254 1.00 77.12 92 HIS A O 1
ATOM 711 N N . ALA A 1 93 ? 9.367 -6.552 -10.233 1.00 80.19 93 ALA A N 1
ATOM 712 C CA . ALA A 1 93 ? 8.265 -5.599 -10.203 1.00 80.19 93 ALA A CA 1
ATOM 713 C C . ALA A 1 93 ? 7.042 -6.176 -10.916 1.00 80.19 93 ALA A C 1
ATOM 715 O O . ALA A 1 93 ? 5.969 -6.223 -10.327 1.00 80.19 93 ALA A O 1
ATOM 716 N N . ARG A 1 94 ? 7.241 -6.734 -12.116 1.00 85.12 94 ARG A N 1
ATOM 717 C CA . ARG A 1 94 ? 6.191 -7.408 -12.877 1.00 85.12 94 ARG A CA 1
ATOM 718 C C . ARG A 1 94 ? 5.522 -8.532 -12.088 1.00 85.12 94 ARG A C 1
ATOM 720 O O . ARG A 1 94 ? 4.315 -8.485 -11.899 1.00 85.12 94 ARG A O 1
ATOM 727 N N . ARG A 1 95 ? 6.301 -9.489 -11.571 1.00 84.00 95 ARG A N 1
ATOM 728 C CA . ARG A 1 95 ? 5.779 -10.636 -10.802 1.00 84.00 95 ARG A CA 1
ATOM 729 C C . ARG A 1 95 ? 5.006 -10.218 -9.555 1.00 84.00 95 ARG A C 1
ATOM 731 O O . ARG A 1 95 ? 3.983 -10.813 -9.236 1.00 84.00 95 ARG A O 1
ATOM 738 N N . LEU A 1 96 ? 5.495 -9.207 -8.836 1.00 82.75 96 LEU A N 1
ATOM 739 C CA . LEU A 1 96 ? 4.804 -8.679 -7.660 1.00 82.75 96 LEU A CA 1
ATOM 740 C C . LEU A 1 96 ? 3.493 -8.010 -8.061 1.00 82.75 96 LEU A C 1
ATOM 742 O O . LEU A 1 96 ? 2.468 -8.278 -7.443 1.00 82.75 96 LEU A O 1
ATOM 746 N N . THR A 1 97 ? 3.505 -7.188 -9.109 1.00 83.94 97 THR A N 1
ATOM 747 C CA . THR A 1 97 ? 2.292 -6.544 -9.615 1.00 83.94 97 THR A CA 1
ATOM 748 C C . THR A 1 97 ? 1.274 -7.562 -10.138 1.00 83.94 97 THR A C 1
ATOM 750 O O . THR A 1 97 ? 0.093 -7.418 -9.844 1.00 83.94 97 THR A O 1
ATOM 753 N N . GLU A 1 98 ? 1.711 -8.617 -10.826 1.00 86.00 98 GLU A N 1
ATOM 754 C CA . GLU A 1 98 ? 0.859 -9.749 -11.221 1.00 86.00 98 GLU A CA 1
ATOM 755 C C . GLU A 1 98 ? 0.277 -10.445 -9.981 1.00 86.00 98 GLU A C 1
ATOM 757 O O . GLU A 1 98 ? -0.926 -10.630 -9.890 1.00 86.00 98 GLU A O 1
ATOM 762 N N . SER A 1 99 ? 1.079 -10.725 -8.948 1.00 84.62 99 SER A N 1
ATOM 763 C CA . SER A 1 99 ? 0.563 -11.361 -7.724 1.00 84.62 99 SER A CA 1
ATOM 764 C C . SER A 1 99 ? -0.482 -10.522 -6.973 1.00 84.62 99 SER A C 1
ATOM 766 O O . SER A 1 99 ? -1.283 -11.067 -6.218 1.00 84.62 99 SER A O 1
ATOM 768 N N . LEU A 1 100 ? -0.479 -9.200 -7.172 1.00 86.25 100 LEU A N 1
ATOM 769 C CA . LEU A 1 100 ? -1.443 -8.281 -6.569 1.00 86.25 100 LEU A CA 1
ATOM 770 C C . LEU A 1 100 ? -2.801 -8.306 -7.274 1.00 86.25 100 LEU A C 1
ATOM 772 O O . LEU A 1 100 ? -3.786 -7.893 -6.673 1.00 86.25 100 LEU A O 1
ATOM 776 N N . THR A 1 101 ? -2.897 -8.796 -8.517 1.00 84.06 101 THR A N 1
ATOM 777 C CA . THR A 1 101 ? -4.202 -8.937 -9.189 1.00 84.06 101 THR A CA 1
ATOM 778 C C . THR A 1 101 ? -5.076 -10.004 -8.540 1.00 84.06 101 THR A C 1
ATOM 780 O O . THR A 1 101 ? -6.292 -9.967 -8.682 1.00 84.06 101 THR A O 1
ATOM 783 N N . GLU A 1 102 ? -4.459 -10.930 -7.807 1.00 82.25 102 GLU A N 1
ATOM 784 C CA . GLU A 1 102 ? -5.131 -11.963 -7.017 1.00 82.25 102 GLU A CA 1
ATOM 785 C C . GLU A 1 102 ? -5.564 -11.456 -5.632 1.00 82.25 102 GLU A C 1
ATOM 787 O O . GLU A 1 102 ? -6.195 -12.199 -4.885 1.00 82.25 102 GLU A O 1
ATOM 792 N N . PHE A 1 103 ? -5.205 -10.224 -5.247 1.00 85.50 103 PHE A N 1
ATOM 793 C CA . PHE A 1 103 ? -5.470 -9.706 -3.909 1.00 85.50 103 PHE A CA 1
ATOM 794 C C . PHE A 1 103 ? -6.875 -9.078 -3.834 1.00 85.50 103 PHE A C 1
ATOM 796 O O . PHE A 1 103 ? -7.098 -8.013 -4.414 1.00 85.50 103 PHE A O 1
ATOM 803 N N . PRO A 1 104 ? -7.838 -9.689 -3.116 1.00 78.62 104 PRO A N 1
ATOM 804 C CA . PRO A 1 104 ? -9.244 -9.292 -3.201 1.00 78.62 104 PRO A CA 1
ATOM 805 C C . PRO A 1 104 ? -9.559 -7.956 -2.512 1.00 78.62 104 PRO A C 1
ATOM 807 O O . PRO A 1 104 ? -10.582 -7.354 -2.824 1.00 78.62 104 PRO A O 1
ATOM 810 N N . ARG A 1 105 ? -8.702 -7.483 -1.593 1.00 90.25 105 ARG A N 1
ATOM 811 C CA . ARG A 1 105 ? -8.918 -6.264 -0.787 1.00 90.25 105 ARG A CA 1
ATOM 812 C C . ARG A 1 105 ? -7.802 -5.228 -0.963 1.00 90.25 105 ARG A C 1
ATOM 814 O O . ARG A 1 105 ? -7.216 -4.730 -0.002 1.00 90.25 105 ARG A O 1
ATOM 821 N N . LEU A 1 106 ? -7.447 -4.971 -2.221 1.00 90.81 106 LEU A N 1
ATOM 822 C CA . LEU A 1 106 ? -6.519 -3.910 -2.601 1.00 90.81 106 LEU A CA 1
ATOM 823 C C . LEU A 1 106 ? -7.324 -2.658 -2.946 1.00 90.81 106 LEU A C 1
ATOM 825 O O . LEU A 1 106 ? -8.049 -2.631 -3.939 1.00 90.81 106 LEU A O 1
ATOM 829 N N . HIS A 1 107 ? -7.141 -1.620 -2.140 1.00 90.69 107 HIS A N 1
ATOM 830 C CA . HIS A 1 107 ? -7.769 -0.317 -2.315 1.00 90.69 107 HIS A CA 1
ATOM 831 C C . HIS A 1 107 ? -6.756 0.657 -2.907 1.00 90.69 107 HIS A C 1
ATOM 833 O O . HIS A 1 107 ? -5.605 0.688 -2.468 1.00 90.69 107 HIS A O 1
ATOM 839 N N . VAL A 1 108 ? -7.158 1.464 -3.888 1.00 89.00 108 VAL A N 1
ATOM 840 C CA . VAL A 1 108 ? -6.296 2.484 -4.499 1.00 89.00 108 VAL A CA 1
ATOM 841 C C . VAL A 1 108 ? -7.037 3.810 -4.535 1.00 89.00 108 VAL A C 1
ATOM 843 O O . VAL A 1 108 ? -8.157 3.892 -5.023 1.00 89.00 108 VAL A O 1
ATOM 846 N N . SER A 1 109 ? -6.386 4.864 -4.051 1.00 87.25 109 SER A N 1
ATOM 847 C CA . SER A 1 109 ? -6.921 6.222 -4.083 1.00 87.25 109 SER A CA 1
ATOM 848 C C . SER A 1 109 ? -5.869 7.214 -4.576 1.00 87.25 109 SER A C 1
ATOM 850 O O . SER A 1 109 ? -4.661 6.944 -4.597 1.00 87.25 109 SER A O 1
ATOM 852 N N . ARG A 1 110 ? -6.325 8.386 -5.015 1.00 84.38 110 ARG A N 1
ATOM 853 C CA . ARG A 1 110 ? -5.476 9.516 -5.377 1.00 84.38 110 ARG A CA 1
AT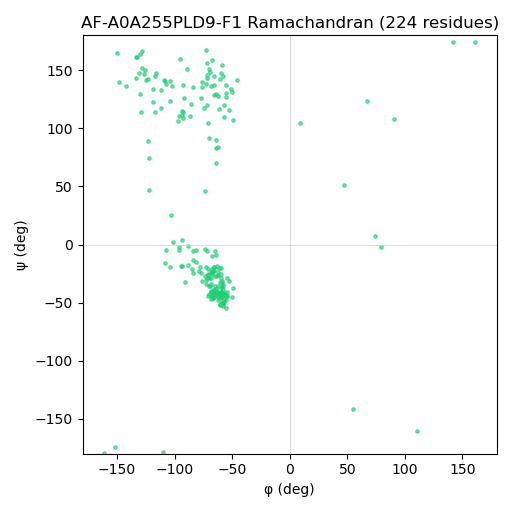OM 854 C C . ARG A 1 110 ? -5.615 10.580 -4.300 1.00 84.38 110 ARG A C 1
ATOM 856 O O . ARG A 1 110 ? -6.692 10.879 -3.811 1.00 84.38 110 ARG A O 1
ATOM 863 N N . MET A 1 111 ? -4.482 11.161 -3.943 1.00 81.12 111 MET A N 1
ATOM 864 C CA . MET A 1 111 ? -4.415 12.221 -2.949 1.00 81.12 111 MET A CA 1
ATOM 865 C C . MET A 1 111 ? -3.912 13.482 -3.621 1.00 81.12 111 MET A C 1
ATOM 867 O O . MET A 1 111 ? -3.045 13.409 -4.50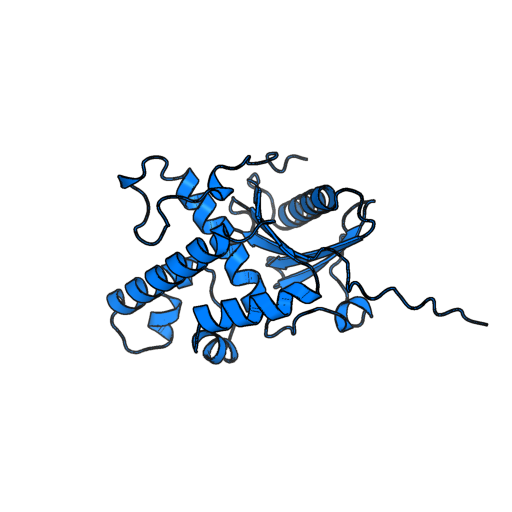0 1.00 81.12 111 MET A O 1
ATOM 871 N N . THR A 1 112 ? -4.412 14.642 -3.200 1.00 78.25 112 THR A N 1
ATOM 872 C CA . THR A 1 112 ? -3.833 15.902 -3.648 1.00 78.25 112 THR A CA 1
ATOM 873 C C . THR A 1 112 ? -2.472 16.194 -3.002 1.00 78.25 112 THR A C 1
ATOM 875 O O . THR A 1 112 ? -2.018 15.498 -2.101 1.00 78.25 112 THR A O 1
ATOM 878 N N . LYS A 1 113 ? -1.725 17.181 -3.510 1.00 79.44 113 LYS A N 1
ATOM 879 C CA . LYS A 1 113 ? -0.423 17.542 -2.937 1.00 79.44 113 LYS A CA 1
ATOM 880 C C . LYS A 1 113 ? -0.712 18.228 -1.605 1.00 79.44 113 LYS A C 1
ATOM 882 O O . LYS A 1 113 ? -1.369 19.264 -1.589 1.00 79.44 113 LYS A O 1
ATOM 887 N N . ARG A 1 114 ? -0.196 17.662 -0.520 1.00 80.31 114 ARG A N 1
ATOM 888 C CA . ARG A 1 114 ? -0.367 18.151 0.852 1.00 80.31 114 ARG A CA 1
ATOM 889 C C . ARG A 1 114 ? 0.981 18.282 1.556 1.00 80.31 114 ARG A C 1
ATOM 891 O O . ARG A 1 114 ? 1.993 17.777 1.076 1.00 80.31 114 ARG A O 1
ATOM 898 N N . HIS A 1 115 ? 1.015 18.958 2.698 1.00 84.56 115 HIS A N 1
ATOM 899 C CA . HIS A 1 115 ? 2.161 18.857 3.605 1.00 84.56 115 HIS A CA 1
ATOM 900 C C . HIS A 1 115 ? 2.195 17.464 4.246 1.00 84.56 115 HIS A C 1
ATOM 902 O O . HIS A 1 115 ? 1.149 16.851 4.416 1.00 84.56 115 HIS A O 1
ATOM 908 N N . ALA A 1 116 ? 3.379 16.960 4.610 1.00 82.50 116 ALA A N 1
ATOM 909 C CA . ALA A 1 116 ? 3.553 15.565 5.034 1.00 82.50 116 ALA A CA 1
ATOM 910 C C . ALA A 1 116 ? 2.630 15.144 6.194 1.00 82.50 116 ALA A C 1
ATOM 912 O O . ALA A 1 116 ? 2.013 14.091 6.107 1.00 82.50 116 ALA A O 1
ATOM 913 N N . ARG A 1 117 ? 2.482 15.985 7.230 1.00 84.38 117 ARG A N 1
ATOM 914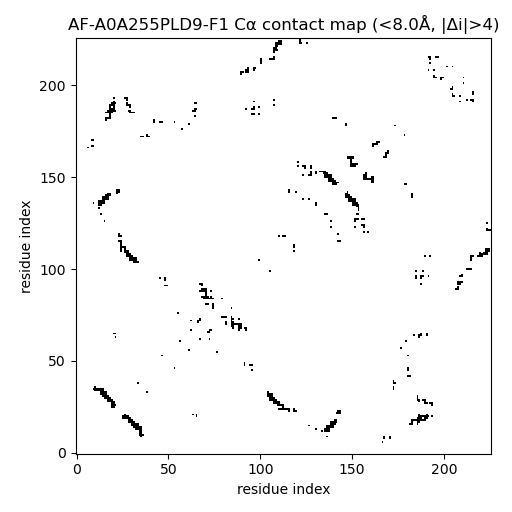 C CA . ARG A 1 117 ? 1.579 15.713 8.365 1.00 84.38 117 ARG A CA 1
ATOM 915 C C . ARG A 1 117 ? 0.105 15.694 7.959 1.00 84.38 117 ARG A C 1
ATOM 917 O O . ARG A 1 117 ? -0.637 14.843 8.423 1.00 84.38 117 ARG A O 1
ATOM 924 N N . GLN A 1 118 ? -0.300 16.606 7.075 1.00 86.44 118 GLN A N 1
ATOM 925 C CA . GLN A 1 118 ? -1.669 16.628 6.563 1.00 86.44 118 GLN A CA 1
ATOM 926 C C . GLN A 1 118 ? -1.941 15.394 5.700 1.00 86.44 118 GLN A C 1
ATOM 928 O O . GLN A 1 118 ? -2.946 14.739 5.887 1.00 86.44 118 GLN A O 1
ATOM 933 N N . ALA A 1 119 ? -1.006 15.027 4.819 1.00 86.31 119 ALA A N 1
ATOM 934 C CA . ALA A 1 119 ? -1.112 13.817 4.010 1.00 86.31 119 ALA A CA 1
ATOM 935 C C . ALA A 1 119 ? -1.237 12.550 4.868 1.00 86.31 119 ALA A C 1
ATOM 937 O O . ALA A 1 119 ? -2.019 11.666 4.550 1.00 86.31 119 ALA A O 1
ATOM 938 N N . GLU A 1 120 ? -0.446 12.454 5.939 1.00 88.25 120 GLU A N 1
ATOM 939 C CA . GLU A 1 120 ? -0.518 11.354 6.902 1.00 88.25 120 GLU A CA 1
ATOM 940 C C . GLU A 1 120 ? -1.910 11.271 7.537 1.00 88.25 120 GLU A C 1
ATOM 942 O O . GLU A 1 120 ? -2.528 10.213 7.490 1.00 88.25 120 GLU A O 1
ATOM 947 N N . ARG A 1 121 ? -2.438 12.396 8.034 1.00 88.94 121 ARG A N 1
ATOM 948 C CA . ARG A 1 121 ? -3.786 12.479 8.609 1.00 88.94 121 ARG A CA 1
ATOM 949 C C . ARG A 1 121 ? -4.881 12.111 7.604 1.00 88.94 121 ARG A C 1
ATOM 951 O O . ARG A 1 121 ? -5.675 11.226 7.892 1.00 88.94 121 ARG A O 1
ATOM 958 N N . ASP A 1 122 ? -4.865 12.722 6.423 1.00 88.56 122 ASP A N 1
ATOM 959 C CA . ASP A 1 122 ? -5.820 12.486 5.333 1.00 88.56 122 ASP A CA 1
ATOM 960 C C . ASP A 1 122 ? -5.877 10.986 4.958 1.00 88.56 122 ASP A C 1
ATOM 962 O O . ASP A 1 122 ? -6.941 10.410 4.731 1.00 88.56 122 ASP A O 1
ATOM 966 N N . ILE A 1 123 ? -4.718 10.317 4.920 1.00 89.25 123 ILE A N 1
ATOM 967 C CA . ILE A 1 123 ? -4.621 8.878 4.641 1.00 89.25 123 ILE A CA 1
ATOM 968 C C . ILE A 1 123 ? -5.238 8.040 5.762 1.00 89.25 123 ILE A C 1
ATOM 970 O O . ILE A 1 123 ? -5.906 7.047 5.468 1.00 89.25 123 ILE A O 1
ATOM 974 N N . LEU A 1 124 ? -4.991 8.402 7.023 1.00 91.38 124 LEU A N 1
ATOM 975 C CA . LEU A 1 124 ? -5.533 7.690 8.179 1.00 91.38 124 LEU A CA 1
ATOM 976 C C . LEU A 1 124 ? -7.055 7.861 8.273 1.00 91.38 124 LEU A C 1
ATOM 978 O O . LEU A 1 124 ? -7.758 6.877 8.484 1.00 91.38 124 LEU A O 1
ATOM 982 N N . GLU A 1 125 ? -7.567 9.069 8.031 1.00 90.62 125 GLU A N 1
ATOM 983 C CA . GLU A 1 125 ? -9.006 9.348 7.944 1.00 90.62 125 GLU A CA 1
ATOM 984 C C . GLU A 1 125 ? -9.652 8.523 6.823 1.00 90.62 125 GLU A C 1
ATOM 986 O O . GLU A 1 125 ? -10.657 7.848 7.051 1.00 90.62 125 GLU A O 1
ATOM 991 N N . TRP A 1 126 ? -9.021 8.462 5.644 1.00 89.44 126 TRP A N 1
ATOM 992 C CA . TRP A 1 126 ? -9.463 7.572 4.570 1.00 89.44 126 TRP A CA 1
ATOM 993 C C . TRP A 1 126 ? -9.479 6.095 5.007 1.00 89.44 126 TRP A C 1
ATOM 995 O O . TRP A 1 126 ? -10.451 5.397 4.723 1.00 89.44 126 TRP A O 1
ATOM 1005 N N . GLN A 1 127 ? -8.477 5.602 5.748 1.00 90.81 127 GLN A N 1
ATOM 1006 C CA . GLN A 1 127 ? -8.509 4.215 6.245 1.00 90.81 127 GLN A CA 1
ATOM 1007 C C . GLN A 1 127 ? -9.642 3.958 7.241 1.00 90.81 127 GLN A C 1
ATOM 1009 O O . GLN A 1 127 ? -10.221 2.874 7.219 1.00 90.81 127 GLN A O 1
ATOM 1014 N N . CYS A 1 128 ? -9.990 4.929 8.087 1.00 90.25 128 CYS A N 1
ATOM 1015 C CA . CYS A 1 128 ? -11.144 4.802 8.976 1.00 90.25 128 CYS A CA 1
ATOM 1016 C C . CYS A 1 128 ? -12.440 4.575 8.185 1.00 90.25 128 CYS A C 1
ATOM 1018 O O . CYS A 1 128 ? -13.257 3.755 8.595 1.00 90.25 128 CYS A O 1
ATOM 1020 N N . THR A 1 129 ? -12.599 5.191 7.005 1.00 89.19 129 THR A N 1
ATOM 1021 C CA . THR A 1 129 ? -13.765 4.922 6.136 1.00 89.19 129 THR A CA 1
ATOM 1022 C C . THR A 1 129 ? -13.806 3.482 5.614 1.00 89.19 129 THR A C 1
ATOM 1024 O O . THR A 1 129 ? -14.883 2.944 5.369 1.00 89.19 129 THR A O 1
ATOM 1027 N N . LEU A 1 130 ? -12.647 2.824 5.494 1.00 88.75 130 LEU A N 1
ATOM 1028 C CA . LEU A 1 130 ? -12.540 1.428 5.067 1.00 88.75 130 LEU A CA 1
ATOM 1029 C C . LEU A 1 130 ? -12.808 0.436 6.204 1.00 88.75 130 LEU A C 1
ATOM 1031 O O . LEU A 1 130 ? -12.869 -0.765 5.950 1.00 88.75 130 LEU A O 1
ATOM 1035 N N . LEU A 1 131 ? -13.000 0.892 7.448 1.00 87.94 131 LEU A N 1
ATOM 1036 C CA . LEU A 1 131 ? -13.384 0.010 8.550 1.00 87.94 131 LEU A CA 1
ATOM 1037 C C . LEU A 1 131 ? -14.778 -0.594 8.365 1.00 87.94 131 LEU A C 1
ATOM 1039 O O . LEU A 1 131 ? -15.028 -1.630 8.960 1.00 87.94 131 LEU A O 1
ATOM 1043 N N . ASP A 1 132 ? -15.655 -0.040 7.526 1.00 85.38 132 ASP A N 1
ATOM 1044 C CA . ASP A 1 132 ? -16.930 -0.677 7.138 1.00 85.38 132 ASP A CA 1
ATOM 1045 C C . ASP A 1 132 ? -17.733 -1.233 8.341 1.00 85.38 132 ASP A C 1
ATOM 1047 O O . ASP A 1 132 ? -18.054 -2.417 8.429 1.00 85.38 132 ASP A O 1
ATOM 1051 N N . GLY A 1 133 ? -17.944 -0.389 9.358 1.00 82.50 133 GLY A N 1
ATOM 1052 C CA . GLY A 1 133 ? -18.658 -0.750 10.592 1.00 82.50 133 GLY A CA 1
ATOM 1053 C C . GLY A 1 133 ? -17.846 -1.540 11.630 1.00 82.50 133 GLY A C 1
ATOM 1054 O O . GLY A 1 133 ? -18.355 -1.814 12.717 1.00 82.50 133 GLY A O 1
ATOM 1055 N N . ARG A 1 134 ? -16.584 -1.887 11.347 1.00 88.25 134 ARG A N 1
ATOM 1056 C CA . ARG A 1 134 ? -15.673 -2.511 12.323 1.00 88.25 134 ARG A CA 1
ATOM 1057 C C . ARG A 1 134 ? -15.215 -1.474 13.361 1.00 88.25 134 ARG A C 1
ATOM 1059 O O . ARG A 1 134 ? -14.884 -0.350 12.984 1.00 88.25 134 ARG A O 1
ATOM 1066 N N . PRO A 1 135 ? -15.159 -1.835 14.657 1.00 86.31 135 PRO A N 1
ATOM 1067 C CA . PRO A 1 135 ? -14.895 -0.873 15.730 1.00 86.31 135 PRO A CA 1
ATOM 1068 C C . PRO A 1 135 ? -13.451 -0.353 15.732 1.00 86.31 135 PRO A C 1
ATOM 1070 O O . PRO A 1 135 ? -13.199 0.774 16.163 1.00 86.31 135 PRO A O 1
ATOM 1073 N N . SER A 1 136 ? -12.503 -1.161 15.254 1.00 88.94 136 SER A N 1
ATOM 1074 C CA . SER A 1 136 ? -11.080 -0.835 15.237 1.00 88.94 136 SER A CA 1
ATOM 1075 C C . SER A 1 136 ? -10.338 -1.491 14.079 1.00 88.94 136 SER A C 1
ATOM 1077 O O . SER A 1 136 ? -10.830 -2.420 13.436 1.00 88.94 136 SER A O 1
ATOM 1079 N N . GLY A 1 137 ? -9.135 -0.982 13.824 1.00 90.69 137 GLY A N 1
ATOM 1080 C CA . GLY A 1 137 ? -8.167 -1.542 12.892 1.00 90.69 137 GLY A CA 1
ATOM 1081 C C . GLY A 1 137 ? -6.758 -1.023 13.159 1.00 90.69 137 GLY A C 1
ATOM 1082 O O . GLY A 1 137 ? -6.528 -0.210 14.058 1.00 90.69 137 GLY A O 1
ATOM 1083 N N . LEU A 1 138 ? -5.809 -1.473 12.344 1.00 92.12 138 LEU A N 1
ATOM 1084 C CA . LEU A 1 138 ? -4.425 -1.009 12.365 1.00 92.12 138 LEU A CA 1
ATOM 1085 C C . LEU A 1 138 ? -4.019 -0.480 10.994 1.00 92.12 138 LEU A C 1
ATOM 1087 O O . LEU A 1 138 ? -4.360 -1.065 9.968 1.00 92.12 138 LEU A O 1
ATOM 1091 N N . ALA A 1 139 ? -3.224 0.583 10.975 1.00 93.00 139 ALA A N 1
ATOM 1092 C C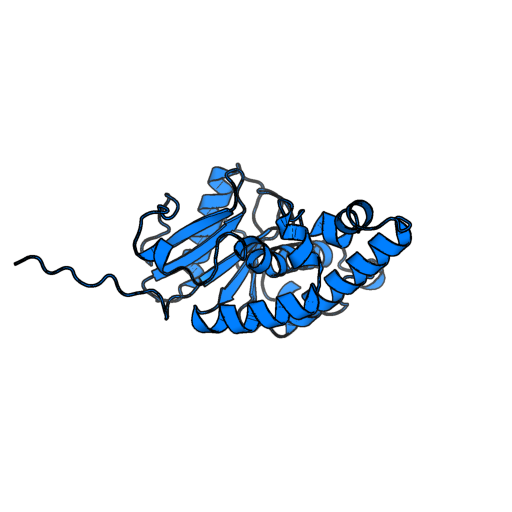A . ALA A 1 139 ? -2.586 1.092 9.768 1.00 93.00 139 ALA A CA 1
ATOM 1093 C C . ALA A 1 139 ? -1.065 1.035 9.902 1.00 93.00 139 ALA A C 1
ATOM 1095 O O . ALA A 1 139 ? -0.504 1.482 10.899 1.00 93.00 139 ALA A O 1
ATOM 1096 N N . LEU A 1 140 ? -0.399 0.532 8.865 1.00 92.38 140 LEU A N 1
ATOM 1097 C CA . LEU A 1 140 ? 1.051 0.554 8.722 1.00 92.38 140 LEU A CA 1
ATOM 1098 C C . LEU A 1 140 ? 1.431 1.498 7.585 1.00 92.38 140 LEU A C 1
ATOM 1100 O O . LEU A 1 140 ? 1.106 1.232 6.426 1.00 92.38 140 LEU A O 1
ATOM 1104 N N . ILE A 1 141 ? 2.159 2.570 7.894 1.00 88.38 141 ILE A N 1
ATOM 1105 C CA . ILE A 1 141 ? 2.505 3.617 6.927 1.00 88.38 141 ILE A CA 1
ATOM 1106 C C . ILE A 1 141 ? 3.986 3.987 6.998 1.00 88.38 141 ILE A C 1
ATOM 1108 O O . ILE A 1 141 ? 4.600 4.050 8.061 1.00 88.38 141 ILE A O 1
ATOM 1112 N N . HIS A 1 142 ? 4.571 4.269 5.834 1.00 84.56 142 HIS A N 1
ATOM 1113 C CA . HIS A 1 142 ? 5.901 4.863 5.739 1.00 84.56 142 HIS A CA 1
ATOM 1114 C C . HIS A 1 142 ? 5.793 6.390 5.637 1.00 84.56 142 HIS A C 1
ATOM 1116 O O . HIS A 1 142 ? 5.354 6.921 4.615 1.00 84.56 142 HIS A O 1
ATOM 1122 N N . THR A 1 143 ? 6.227 7.089 6.683 1.00 80.12 143 THR A N 1
ATOM 1123 C CA . THR A 1 143 ? 6.184 8.553 6.807 1.00 80.12 143 THR A CA 1
ATOM 1124 C C . THR A 1 143 ? 7.592 9.154 6.727 1.00 80.12 143 THR A C 1
ATOM 1126 O O . THR A 1 143 ? 8.593 8.450 6.572 1.00 80.12 143 THR A O 1
ATOM 1129 N N . SER A 1 144 ? 7.707 10.480 6.854 1.00 76.06 144 SER A N 1
ATOM 1130 C CA . SER A 1 144 ? 9.011 11.144 7.002 1.00 76.06 144 SER A CA 1
ATOM 1131 C C . SER A 1 144 ? 9.726 10.799 8.314 1.00 76.06 144 SER A C 1
ATOM 1133 O O . SER A 1 144 ? 10.937 10.989 8.398 1.00 76.06 144 SER A O 1
ATOM 1135 N N . ARG A 1 145 ? 8.995 10.295 9.317 1.00 78.62 145 ARG A N 1
ATOM 1136 C CA . ARG A 1 145 ? 9.518 9.867 10.624 1.00 78.62 145 ARG A CA 1
ATOM 1137 C C . ARG A 1 145 ? 9.966 8.401 10.639 1.00 78.62 145 ARG A C 1
ATOM 1139 O O . ARG A 1 145 ? 10.453 7.927 11.656 1.00 78.62 145 ARG A O 1
ATOM 1146 N N . GLY A 1 146 ? 9.821 7.693 9.520 1.00 80.06 146 GLY A N 1
ATOM 1147 C CA . GLY A 1 146 ? 10.084 6.262 9.414 1.00 80.06 146 GLY A CA 1
ATOM 1148 C C . GLY A 1 146 ? 8.798 5.470 9.223 1.00 80.06 146 GLY A C 1
ATOM 1149 O O . GLY A 1 146 ? 7.781 6.007 8.779 1.00 80.06 146 GLY A O 1
ATOM 1150 N N . VAL A 1 147 ? 8.856 4.173 9.504 1.00 84.19 147 VAL A N 1
ATOM 1151 C CA . VAL A 1 147 ? 7.683 3.306 9.411 1.00 84.19 147 VAL A CA 1
ATOM 1152 C C . VAL A 1 147 ? 6.976 3.256 10.755 1.00 84.19 147 VAL A C 1
ATOM 1154 O O . VAL A 1 147 ? 7.603 2.958 11.767 1.00 84.19 147 VAL A O 1
ATOM 1157 N N . LEU A 1 148 ? 5.684 3.563 10.746 1.00 87.56 148 LEU A N 1
ATOM 1158 C CA . LEU A 1 148 ? 4.878 3.750 11.942 1.00 87.56 148 LEU A CA 1
ATOM 1159 C C . LEU A 1 148 ? 3.584 2.943 11.846 1.00 87.56 148 LEU A C 1
ATOM 1161 O O . LEU A 1 148 ? 3.027 2.765 10.758 1.00 87.56 148 LEU A O 1
ATOM 1165 N N . TRP A 1 149 ? 3.127 2.482 13.006 1.00 90.56 149 TRP A N 1
ATOM 1166 C CA . TRP A 1 149 ? 1.832 1.843 13.184 1.00 90.56 149 TRP A CA 1
ATOM 1167 C C . TRP A 1 149 ? 0.866 2.814 13.850 1.00 90.56 149 TRP A C 1
ATOM 1169 O O . TRP A 1 149 ? 1.260 3.518 14.775 1.00 90.56 149 TRP A O 1
ATOM 1179 N N . TYR A 1 150 ? -0.386 2.816 13.412 1.00 91.62 150 TYR A N 1
ATOM 1180 C CA . TYR A 1 150 ? -1.462 3.621 13.985 1.00 91.62 150 TYR A CA 1
ATOM 1181 C C . TYR A 1 150 ? -2.633 2.723 14.327 1.00 91.62 150 TYR A C 1
ATOM 1183 O O . TYR A 1 150 ? -2.910 1.752 13.614 1.00 91.62 150 TYR A O 1
ATOM 1191 N N . ARG A 1 151 ? -3.335 3.086 15.395 1.00 90.50 151 ARG A N 1
ATOM 1192 C CA . ARG A 1 151 ? -4.655 2.546 15.676 1.00 90.50 151 ARG A CA 1
ATOM 1193 C C . ARG A 1 151 ? -5.691 3.346 14.896 1.00 90.50 151 ARG A C 1
ATOM 1195 O O . ARG A 1 151 ? -5.643 4.572 14.835 1.00 90.50 151 ARG A O 1
ATOM 1202 N N . LEU A 1 152 ? -6.621 2.625 14.292 1.00 90.75 152 LEU A N 1
ATOM 1203 C CA . LEU A 1 152 ? -7.804 3.184 13.662 1.00 90.75 152 LEU A CA 1
ATOM 1204 C C . LEU A 1 152 ? -9.004 2.833 14.528 1.00 90.75 152 LEU A C 1
ATOM 1206 O O . LEU A 1 152 ? -9.095 1.709 15.031 1.00 90.75 152 LEU A O 1
ATOM 1210 N N . THR A 1 153 ? -9.930 3.771 14.671 1.00 88.44 153 THR A N 1
ATOM 1211 C CA . THR A 1 153 ? -11.213 3.533 15.333 1.00 88.44 153 THR A CA 1
ATOM 1212 C C . THR A 1 153 ? -12.352 4.041 14.461 1.00 88.44 153 THR A C 1
ATOM 1214 O O . THR A 1 153 ? -12.132 4.820 13.528 1.00 88.44 153 THR A O 1
ATOM 1217 N N . ALA A 1 154 ? -13.571 3.606 14.774 1.00 79.44 154 ALA A N 1
ATOM 1218 C CA . ALA A 1 154 ? -14.778 4.109 14.126 1.00 79.44 154 ALA A CA 1
ATOM 1219 C C . ALA A 1 154 ? -15.011 5.617 14.360 1.00 79.44 154 ALA A C 1
ATOM 1221 O O . ALA A 1 154 ? -15.633 6.268 13.527 1.00 79.44 154 ALA A O 1
ATOM 1222 N N . GLU A 1 155 ? -14.496 6.179 15.459 1.00 82.56 155 GLU A N 1
ATOM 1223 C CA . GLU A 1 155 ? -14.615 7.612 15.780 1.00 82.56 155 GLU A CA 1
ATOM 1224 C C . GLU A 1 155 ? -13.572 8.473 15.051 1.00 82.56 155 GLU A C 1
ATOM 1226 O O . GLU A 1 155 ? -13.707 9.693 14.970 1.00 82.56 155 GLU A O 1
ATOM 1231 N N . GLY A 1 156 ? -12.542 7.839 14.492 1.00 79.75 156 GLY A N 1
ATOM 1232 C CA . GLY A 1 156 ? -11.462 8.499 13.776 1.00 79.75 156 GLY A CA 1
ATOM 1233 C C . GLY A 1 156 ? -10.103 7.853 14.042 1.00 79.75 156 GLY A C 1
ATOM 1234 O O . GLY A 1 156 ? -9.981 6.918 14.845 1.00 79.75 156 GLY A O 1
ATOM 1235 N N . PR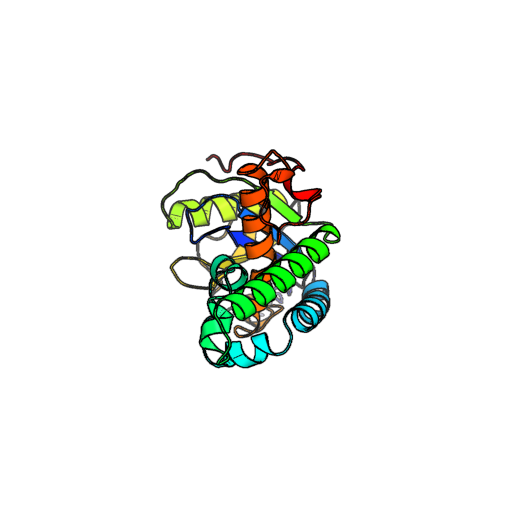O A 1 157 ? -9.061 8.309 13.335 1.00 79.75 157 PRO A N 1
ATOM 1236 C CA . PRO A 1 157 ? -7.721 7.802 13.559 1.00 79.75 157 PRO A CA 1
ATOM 1237 C C . PRO A 1 157 ? -7.125 8.392 14.835 1.00 79.75 157 PRO A C 1
ATOM 1239 O O . PRO A 1 157 ? -7.237 9.596 15.081 1.00 79.75 157 PRO A O 1
ATOM 1242 N N . ASP A 1 158 ? -6.411 7.565 15.598 1.00 76.12 158 ASP A N 1
ATOM 1243 C CA . ASP A 1 158 ? -5.517 8.099 16.620 1.00 76.12 158 ASP A CA 1
ATOM 1244 C C . ASP A 1 158 ? -4.386 8.868 15.922 1.00 76.12 158 ASP A C 1
ATOM 1246 O O . ASP A 1 158 ? -3.742 8.374 14.992 1.00 76.12 158 ASP A O 1
ATOM 1250 N N . VAL A 1 159 ? -4.159 10.111 16.353 1.00 69.12 159 VAL A N 1
ATOM 1251 C CA . VAL A 1 159 ? -3.169 11.007 15.729 1.00 69.12 159 VAL A CA 1
ATOM 1252 C C . VAL A 1 159 ? -1.739 10.581 16.076 1.00 69.12 159 VAL A C 1
ATOM 1254 O O . VAL A 1 159 ? -0.804 10.820 15.306 1.00 69.12 159 VAL A O 1
ATOM 1257 N N . GLU A 1 160 ? -1.568 9.924 17.223 1.00 82.75 160 GLU A N 1
ATOM 1258 C CA . GLU A 1 160 ? -0.272 9.447 17.682 1.00 82.75 160 GLU A CA 1
ATOM 1259 C C . GLU A 1 160 ? -0.011 8.000 17.235 1.00 82.75 160 GLU A C 1
ATOM 1261 O O . GLU A 1 160 ? -0.897 7.145 17.327 1.00 82.75 160 GLU A O 1
ATOM 1266 N N . PRO A 1 161 ? 1.212 7.694 16.761 1.00 85.25 161 PRO A N 1
ATOM 1267 C CA . PRO A 1 161 ? 1.613 6.325 16.476 1.00 85.25 161 PRO A CA 1
ATOM 1268 C C . PRO A 1 161 ? 1.513 5.435 17.718 1.00 85.25 161 PRO A C 1
ATOM 1270 O O . PRO A 1 161 ? 1.687 5.896 18.846 1.00 85.25 161 PRO A O 1
ATOM 1273 N N . LEU A 1 162 ? 1.331 4.131 17.504 1.00 86.06 162 LEU A N 1
ATOM 1274 C CA . LEU A 1 162 ? 1.402 3.142 18.573 1.00 86.06 162 LEU A CA 1
ATOM 1275 C C . LEU A 1 162 ? 2.740 3.241 19.309 1.00 86.06 162 LEU A C 1
ATOM 1277 O O . LEU A 1 162 ? 3.812 3.155 18.702 1.00 86.06 162 LEU A O 1
ATOM 1281 N N . ALA A 1 163 ? 2.659 3.372 20.631 1.00 83.88 163 ALA A N 1
ATOM 1282 C CA . ALA A 1 163 ? 3.829 3.392 21.488 1.00 83.88 163 ALA A CA 1
ATOM 1283 C C . ALA A 1 163 ? 4.510 2.001 21.500 1.00 83.88 163 ALA A C 1
ATOM 1285 O O . ALA A 1 163 ? 3.798 0.991 21.601 1.00 83.88 163 ALA A O 1
ATOM 1286 N N . PRO A 1 164 ? 5.856 1.914 21.411 1.00 78.62 164 PRO A N 1
ATOM 1287 C CA . PRO A 1 164 ? 6.588 0.639 21.363 1.00 78.62 164 PRO A CA 1
ATOM 1288 C C . PRO A 1 164 ? 6.395 -0.283 22.579 1.00 78.62 164 PRO A C 1
ATOM 1290 O O . PRO A 1 164 ? 6.666 -1.481 22.521 1.00 78.62 164 PRO A O 1
ATOM 1293 N N . ASP A 1 165 ? 5.954 0.271 23.699 1.00 79.00 165 ASP A N 1
ATOM 1294 C CA . ASP A 1 165 ? 5.683 -0.410 24.963 1.00 79.00 165 ASP A CA 1
ATOM 1295 C C . ASP A 1 165 ? 4.204 -0.797 25.139 1.00 79.00 165 ASP A C 1
ATOM 1297 O O . ASP A 1 165 ? 3.856 -1.492 26.093 1.00 79.00 165 ASP A O 1
ATOM 1301 N N . SER A 1 166 ? 3.325 -0.410 24.210 1.00 80.62 166 SER A N 1
ATOM 1302 C CA . SER A 1 166 ? 1.904 -0.757 24.282 1.00 80.62 166 SER A CA 1
ATOM 1303 C C . SER A 1 166 ? 1.653 -2.255 24.057 1.00 80.62 166 SER A C 1
ATOM 1305 O O . SER A 1 166 ? 2.326 -2.914 23.262 1.00 80.62 166 SER A O 1
ATOM 1307 N N . ALA A 1 167 ? 0.615 -2.801 24.700 1.00 79.62 167 ALA A N 1
ATOM 1308 C CA . ALA A 1 167 ? 0.209 -4.199 24.507 1.00 79.62 167 ALA A CA 1
ATOM 1309 C C . ALA A 1 167 ? -0.117 -4.521 23.034 1.00 79.62 167 ALA A C 1
ATOM 1311 O O . ALA A 1 167 ? 0.194 -5.605 22.544 1.00 79.62 167 ALA A O 1
ATOM 1312 N N . VAL A 1 168 ? -0.692 -3.555 22.310 1.00 78.50 168 VAL A N 1
ATOM 1313 C CA . VAL A 1 168 ? -1.001 -3.675 20.876 1.00 78.50 168 VAL A CA 1
ATOM 1314 C C . VAL A 1 168 ? 0.279 -3.779 20.046 1.00 78.50 168 VAL A C 1
ATOM 1316 O O . VAL A 1 168 ? 0.337 -4.589 19.124 1.00 78.50 168 VAL A O 1
ATOM 1319 N N . TRP A 1 169 ? 1.323 -3.020 20.396 1.00 81.12 169 TRP A N 1
ATOM 1320 C CA . TRP A 1 169 ? 2.623 -3.098 19.728 1.00 81.12 169 TRP A CA 1
ATOM 1321 C C . TRP A 1 169 ? 3.270 -4.478 19.872 1.00 81.12 169 TRP A C 1
ATOM 1323 O O . TRP A 1 169 ? 3.775 -5.039 18.901 1.00 81.12 169 TRP A O 1
ATOM 1333 N N . GLN A 1 170 ? 3.202 -5.062 21.069 1.00 79.38 170 GLN A N 1
ATOM 1334 C CA . GLN A 1 170 ? 3.737 -6.402 21.331 1.00 79.38 170 GLN A CA 1
ATOM 1335 C C . GLN A 1 170 ? 2.980 -7.505 20.571 1.00 79.38 170 GLN A C 1
ATOM 1337 O O . GLN A 1 170 ? 3.531 -8.574 20.318 1.00 79.38 170 GLN A O 1
ATOM 1342 N N . ALA A 1 171 ? 1.733 -7.241 20.174 1.00 80.56 171 ALA A N 1
ATOM 1343 C CA . ALA A 1 171 ? 0.884 -8.164 19.429 1.00 80.56 171 ALA A CA 1
ATOM 1344 C C . ALA A 1 171 ? 0.948 -7.990 17.897 1.00 80.56 171 ALA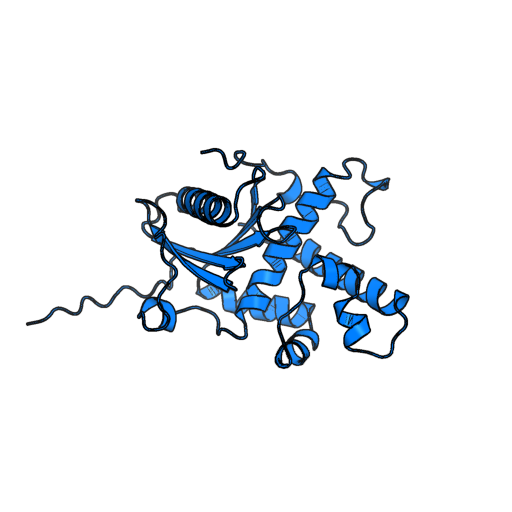 A C 1
ATOM 1346 O O . ALA A 1 171 ? 0.199 -8.657 17.170 1.00 80.56 171 ALA A O 1
ATOM 1347 N N . LEU A 1 172 ? 1.806 -7.099 17.385 1.00 83.00 172 LEU A N 1
ATOM 1348 C CA . LEU A 1 172 ? 1.895 -6.833 15.951 1.00 83.00 172 LEU A CA 1
ATOM 1349 C C . LEU A 1 172 ? 2.277 -8.097 15.156 1.00 83.00 172 LEU A C 1
ATOM 1351 O O . LEU A 1 172 ? 3.119 -8.885 15.582 1.00 83.00 172 LEU A O 1
ATOM 1355 N N . PRO A 1 173 ? 1.696 -8.291 13.959 1.00 77.94 173 PRO A N 1
ATOM 1356 C CA . PRO A 1 173 ? 1.851 -9.514 13.160 1.00 77.94 173 PRO A CA 1
ATOM 1357 C C . PRO A 1 173 ? 3.219 -9.662 12.484 1.00 77.94 173 PRO A C 1
ATOM 1359 O O . PRO A 1 173 ? 3.445 -10.651 11.786 1.00 77.94 173 PRO A O 1
ATOM 1362 N N . ALA A 1 174 ? 4.100 -8.669 12.612 1.00 77.00 174 ALA A N 1
ATOM 1363 C CA . ALA A 1 174 ? 5.402 -8.645 11.967 1.00 77.00 174 ALA A CA 1
ATOM 1364 C C . ALA A 1 174 ? 6.424 -7.898 12.818 1.00 77.00 174 ALA A C 1
ATOM 1366 O O . ALA A 1 174 ? 6.141 -6.836 13.376 1.00 77.00 174 ALA A O 1
ATOM 1367 N N . SER A 1 175 ? 7.639 -8.435 12.852 1.00 75.00 175 SER A N 1
ATOM 1368 C CA . SER A 1 175 ? 8.771 -7.792 13.508 1.00 75.00 175 SER A CA 1
ATOM 1369 C C . SER A 1 175 ? 9.187 -6.509 12.773 1.00 75.00 175 SER A C 1
ATOM 1371 O O . SER A 1 175 ? 8.956 -6.371 11.565 1.00 75.00 175 SER A O 1
ATOM 1373 N N . PRO A 1 176 ? 9.898 -5.584 13.444 1.00 70.88 176 PRO A N 1
ATOM 1374 C CA . PRO A 1 176 ? 10.452 -4.393 12.798 1.00 70.88 176 PRO A CA 1
ATOM 1375 C C . PRO A 1 176 ? 11.297 -4.697 11.547 1.00 70.88 176 PRO A C 1
ATOM 1377 O O . PRO A 1 176 ? 11.298 -3.919 10.595 1.00 70.88 176 PRO A O 1
ATOM 1380 N N . ALA A 1 177 ? 11.974 -5.851 11.512 1.00 68.00 177 ALA A N 1
ATOM 1381 C CA . ALA A 1 177 ? 12.760 -6.294 10.360 1.00 68.00 177 ALA A CA 1
ATOM 1382 C C . ALA A 1 177 ? 11.893 -6.723 9.156 1.00 68.00 177 ALA A C 1
ATOM 1384 O O . ALA A 1 177 ? 12.338 -6.655 8.010 1.00 68.00 177 ALA A O 1
ATOM 1385 N N . GLU A 1 178 ? 10.652 -7.153 9.393 1.00 74.94 178 GLU A N 1
ATOM 1386 C CA . GLU A 1 178 ? 9.709 -7.635 8.372 1.00 74.94 178 GLU A CA 1
ATOM 1387 C C . GLU A 1 178 ? 8.772 -6.539 7.858 1.00 74.94 178 GLU A C 1
ATOM 1389 O O . GLU A 1 178 ? 8.191 -6.657 6.781 1.00 74.94 178 GLU A O 1
ATOM 1394 N N . VAL A 1 179 ? 8.636 -5.443 8.592 1.00 78.12 179 VAL A N 1
ATOM 1395 C CA . VAL A 1 179 ? 7.718 -4.348 8.266 1.00 78.12 179 VAL A CA 1
ATOM 1396 C C . VAL A 1 179 ? 7.986 -3.731 6.881 1.00 78.12 179 VAL A C 1
ATOM 1398 O O . VAL A 1 179 ? 7.057 -3.447 6.123 1.00 78.12 179 VAL A O 1
ATOM 1401 N N . GLU A 1 180 ? 9.248 -3.587 6.472 1.00 74.81 180 GLU A N 1
ATOM 1402 C CA . GLU A 1 180 ? 9.576 -3.088 5.124 1.00 74.81 180 GLU A CA 1
ATOM 1403 C C . GLU A 1 180 ? 9.256 -4.094 4.005 1.00 74.81 180 GLU A C 1
ATOM 1405 O O . GLU A 1 180 ? 8.981 -3.716 2.856 1.00 74.81 180 GLU A O 1
ATOM 1410 N N . LEU A 1 181 ? 9.263 -5.389 4.328 1.00 76.06 181 LEU A N 1
ATOM 1411 C CA . LEU A 1 181 ? 8.782 -6.424 3.422 1.00 76.06 181 LEU A CA 1
ATOM 1412 C C . LEU A 1 181 ? 7.269 -6.303 3.243 1.00 76.06 181 LEU A C 1
ATOM 1414 O O . LEU A 1 181 ? 6.818 -6.276 2.100 1.00 76.06 181 LEU A O 1
ATOM 1418 N N . LEU A 1 182 ? 6.513 -6.149 4.334 1.00 80.75 182 LEU A N 1
ATOM 1419 C CA . LEU A 1 182 ? 5.062 -5.942 4.278 1.00 80.75 182 LEU A CA 1
ATOM 1420 C C . LEU A 1 182 ? 4.685 -4.728 3.429 1.00 80.75 182 LEU A C 1
ATOM 1422 O O . LEU A 1 182 ? 3.758 -4.792 2.631 1.00 80.75 182 LEU A O 1
ATOM 1426 N N . LEU A 1 183 ? 5.424 -3.627 3.559 1.00 83.19 183 LEU A N 1
ATOM 1427 C CA . LEU A 1 183 ? 5.158 -2.394 2.818 1.00 83.19 183 LEU A CA 1
ATOM 1428 C C . LEU A 1 183 ? 5.472 -2.486 1.320 1.00 83.19 183 LEU A C 1
ATOM 1430 O O . LEU A 1 183 ? 4.989 -1.669 0.532 1.00 83.19 183 LEU A O 1
ATOM 1434 N N . THR A 1 184 ? 6.320 -3.430 0.908 1.00 80.56 184 THR A N 1
ATOM 1435 C CA . THR A 1 184 ? 6.810 -3.513 -0.474 1.00 80.56 184 THR A CA 1
ATOM 1436 C C . THR A 1 184 ? 5.676 -3.658 -1.501 1.00 80.56 184 THR A C 1
ATOM 1438 O O . THR A 1 184 ? 5.657 -2.864 -2.447 1.00 80.56 184 THR A O 1
ATOM 1441 N N . PRO A 1 185 ? 4.746 -4.624 -1.365 1.00 85.31 185 PRO A N 1
ATOM 1442 C CA . PRO A 1 185 ? 3.675 -4.831 -2.333 1.00 85.31 185 PRO A CA 1
ATOM 1443 C C . PRO A 1 185 ? 2.730 -3.634 -2.408 1.00 85.31 185 PRO A C 1
ATOM 1445 O O . PRO A 1 185 ? 2.409 -3.208 -3.511 1.00 85.31 185 PRO A O 1
ATOM 1448 N N . ALA A 1 186 ? 2.373 -3.018 -1.276 1.00 88.75 186 ALA A N 1
ATOM 1449 C CA . ALA A 1 186 ? 1.551 -1.809 -1.279 1.00 88.75 186 ALA A CA 1
ATOM 1450 C C . ALA A 1 186 ? 2.257 -0.675 -2.043 1.00 88.75 186 ALA A C 1
ATOM 1452 O O . ALA A 1 186 ? 1.740 -0.125 -3.009 1.00 88.75 186 ALA A O 1
ATOM 1453 N N . LYS A 1 187 ? 3.515 -0.364 -1.711 1.00 87.19 187 LYS A N 1
ATOM 1454 C CA . LYS A 1 187 ? 4.252 0.705 -2.408 1.00 87.19 187 LYS A CA 1
ATOM 1455 C C . LYS A 1 187 ? 4.402 0.418 -3.926 1.00 87.19 187 LYS A C 1
ATOM 1457 O O . LYS A 1 187 ? 4.401 1.347 -4.735 1.00 87.19 187 LYS A O 1
ATOM 1462 N N . LEU A 1 188 ? 4.505 -0.854 -4.333 1.00 84.50 188 LEU A N 1
ATOM 1463 C CA . LEU A 1 188 ? 4.479 -1.271 -5.745 1.00 84.50 188 LEU A CA 1
ATOM 1464 C C . LEU A 1 188 ? 3.103 -1.102 -6.392 1.00 84.50 188 LEU A C 1
ATOM 1466 O O . LEU A 1 188 ? 3.051 -0.622 -7.521 1.00 84.50 188 LEU A O 1
ATOM 1470 N N . ALA A 1 189 ? 2.018 -1.455 -5.699 1.00 88.50 189 ALA A N 1
ATOM 1471 C CA . ALA A 1 189 ? 0.649 -1.264 -6.172 1.00 88.50 189 ALA A CA 1
ATOM 14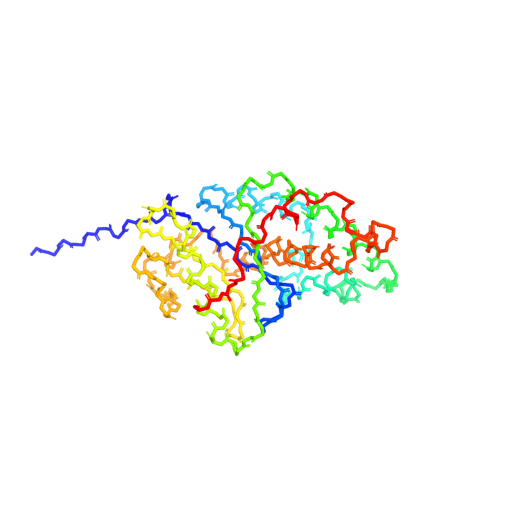72 C C . ALA A 1 189 ? 0.387 0.217 -6.470 1.00 88.50 189 ALA A C 1
ATOM 1474 O O . ALA A 1 189 ? 0.008 0.571 -7.586 1.00 88.50 189 ALA A O 1
ATOM 1475 N N . ALA A 1 190 ? 0.712 1.094 -5.517 1.00 89.12 190 ALA A N 1
ATOM 1476 C CA . ALA A 1 190 ? 0.609 2.539 -5.681 1.00 89.12 190 ALA A CA 1
ATOM 1477 C C . ALA A 1 190 ? 1.417 3.057 -6.885 1.00 89.12 190 ALA A C 1
ATOM 1479 O O . ALA A 1 190 ? 0.931 3.872 -7.670 1.00 89.12 190 ALA A O 1
ATOM 1480 N N . TYR A 1 191 ? 2.650 2.569 -7.068 1.00 87.00 191 TYR A N 1
ATOM 1481 C CA . TYR A 1 191 ? 3.477 2.957 -8.211 1.00 87.00 191 TYR A CA 1
ATOM 1482 C C . TYR A 1 191 ? 2.926 2.434 -9.544 1.00 87.00 191 TYR A C 1
ATOM 1484 O O . TYR A 1 191 ? 2.911 3.170 -10.527 1.00 87.00 191 TYR A O 1
ATOM 1492 N N . ALA A 1 192 ? 2.443 1.195 -9.588 1.00 87.56 192 ALA A N 1
ATOM 1493 C CA . ALA A 1 192 ? 1.849 0.606 -10.781 1.00 87.56 192 ALA A CA 1
ATOM 1494 C C . ALA A 1 192 ? 0.538 1.307 -11.182 1.00 87.56 192 ALA A C 1
ATOM 1496 O O . ALA A 1 192 ? 0.391 1.644 -12.355 1.00 87.56 192 ALA A O 1
ATOM 1497 N N . ALA A 1 193 ? -0.348 1.638 -10.236 1.00 87.69 193 ALA A N 1
ATOM 1498 C CA . ALA A 1 193 ? -1.536 2.455 -10.511 1.00 87.69 193 ALA A CA 1
ATOM 1499 C C . ALA A 1 193 ? -1.178 3.860 -11.020 1.00 87.69 193 ALA A C 1
ATOM 1501 O O . ALA A 1 193 ? -1.780 4.339 -11.982 1.00 87.69 193 ALA A O 1
ATOM 1502 N N . TYR A 1 194 ? -0.161 4.504 -10.436 1.00 86.00 194 TYR A N 1
ATOM 1503 C CA . TYR A 1 194 ? 0.338 5.788 -10.934 1.00 86.00 194 TYR A CA 1
ATOM 1504 C C . TYR A 1 194 ? 0.784 5.688 -12.402 1.00 86.00 194 TYR A C 1
ATOM 1506 O O . TYR A 1 194 ? 0.351 6.476 -13.241 1.00 86.00 194 TYR A O 1
ATOM 1514 N N . GLN A 1 195 ? 1.605 4.688 -12.736 1.00 86.00 195 GLN A N 1
ATOM 1515 C CA . GLN A 1 195 ? 2.079 4.472 -14.107 1.00 86.00 195 GLN A CA 1
ATOM 1516 C C . GLN A 1 195 ? 0.929 4.140 -15.066 1.00 86.00 195 GLN A C 1
ATOM 1518 O O . GLN A 1 195 ? 0.915 4.633 -16.192 1.00 86.00 195 GLN A O 1
ATOM 1523 N N . HIS A 1 196 ? -0.053 3.354 -14.618 1.00 84.38 196 HIS A N 1
ATOM 1524 C CA . HIS A 1 196 ? -1.249 3.042 -15.400 1.00 84.38 196 HIS A CA 1
ATOM 1525 C C . HIS A 1 196 ? -2.025 4.315 -15.769 1.00 84.38 196 HIS A C 1
ATOM 1527 O O . HIS A 1 196 ? -2.413 4.486 -16.923 1.00 84.38 196 HIS A O 1
ATOM 1533 N N . GLY A 1 197 ? -2.168 5.245 -14.817 1.00 79.44 197 GLY A N 1
ATOM 1534 C CA . GLY A 1 197 ? -2.800 6.546 -15.042 1.00 79.44 197 GLY A CA 1
ATOM 1535 C C . GLY A 1 197 ? -1.993 7.494 -15.936 1.00 79.44 197 GLY A C 1
ATOM 1536 O O . GLY A 1 197 ? -2.583 8.224 -16.726 1.00 79.44 197 GLY A O 1
ATOM 1537 N N . CYS A 1 198 ? -0.658 7.486 -15.848 1.00 82.12 198 CYS A N 1
ATOM 1538 C CA . CYS A 1 198 ? 0.201 8.323 -16.697 1.00 82.12 198 CYS A CA 1
ATOM 1539 C C . CYS A 1 198 ? 0.268 7.853 -18.157 1.00 82.12 198 CYS A C 1
ATOM 1541 O O . CYS A 1 198 ? 0.482 8.673 -19.047 1.00 82.12 198 CYS A O 1
ATOM 1543 N N . TYR A 1 199 ? 0.107 6.551 -18.405 1.00 82.25 199 TYR A N 1
ATOM 1544 C CA . TYR A 1 199 ? 0.231 5.946 -19.732 1.00 82.25 199 TYR A CA 1
ATOM 1545 C C . TYR A 1 199 ? -1.066 5.213 -20.117 1.00 82.25 199 TYR A C 1
ATOM 1547 O O . TYR A 1 199 ? -1.113 3.973 -20.110 1.00 82.25 199 TYR A O 1
ATOM 1555 N N . PRO A 1 200 ? -2.130 5.961 -20.481 1.00 74.62 200 PRO A N 1
ATOM 1556 C CA . PRO A 1 200 ? -3.427 5.373 -20.814 1.00 74.62 200 PRO A CA 1
ATOM 1557 C C . PRO A 1 200 ? -3.331 4.452 -22.037 1.00 74.62 200 PRO A C 1
ATOM 1559 O O . PRO A 1 200 ? -3.939 3.383 -22.071 1.00 74.62 200 PRO A O 1
ATOM 1562 N N . HIS A 1 201 ? -2.489 4.802 -23.013 1.00 82.12 201 HIS A N 1
ATOM 1563 C CA . HIS A 1 201 ? -2.205 3.942 -24.154 1.00 82.12 201 HIS A CA 1
ATOM 1564 C C . HIS A 1 201 ? -1.293 2.778 -23.754 1.00 82.12 201 HIS A C 1
ATOM 1566 O O . HIS A 1 201 ? -0.125 2.982 -23.419 1.00 82.12 201 HIS A O 1
ATOM 1572 N N . ARG A 1 202 ? -1.800 1.542 -23.886 1.00 80.50 202 ARG A N 1
ATOM 1573 C CA . ARG A 1 202 ? -1.074 0.298 -23.551 1.00 80.50 202 ARG A CA 1
ATOM 1574 C C . ARG A 1 202 ? 0.338 0.235 -24.153 1.00 80.50 202 ARG A C 1
ATOM 1576 O O . ARG A 1 202 ? 1.256 -0.226 -23.487 1.00 80.50 202 ARG A O 1
ATOM 1583 N N . ARG A 1 203 ? 0.526 0.738 -25.380 1.00 84.62 203 ARG A N 1
ATOM 1584 C CA . ARG A 1 203 ? 1.815 0.731 -26.104 1.00 84.62 203 ARG A CA 1
ATOM 1585 C C . ARG A 1 203 ? 2.899 1.609 -25.466 1.00 84.62 203 ARG A C 1
ATOM 1587 O O . ARG A 1 203 ? 4.074 1.363 -25.700 1.00 84.62 203 ARG A O 1
ATOM 1594 N N . CYS A 1 204 ? 2.513 2.610 -24.676 1.00 83.81 204 CYS A N 1
ATOM 1595 C CA . CYS A 1 204 ? 3.437 3.542 -24.027 1.00 83.81 204 CYS A CA 1
ATOM 1596 C C . CYS A 1 204 ? 3.772 3.136 -22.585 1.00 83.81 204 CYS A C 1
ATOM 1598 O O . CYS A 1 204 ? 4.537 3.826 -21.914 1.00 83.81 204 CYS A O 1
ATOM 1600 N N . ARG A 1 205 ? 3.179 2.047 -22.078 1.00 84.06 205 ARG A N 1
ATOM 1601 C CA . ARG A 1 205 ? 3.384 1.608 -20.696 1.00 84.06 205 ARG A CA 1
ATOM 1602 C C . ARG A 1 205 ? 4.786 1.022 -20.512 1.00 84.06 205 ARG A C 1
ATOM 1604 O O . ARG A 1 205 ? 5.296 0.358 -21.416 1.00 84.06 205 ARG A O 1
ATOM 1611 N N . PRO A 1 206 ? 5.408 1.208 -19.334 1.00 83.69 206 PRO A N 1
ATOM 1612 C CA . PRO A 1 206 ? 6.674 0.558 -19.021 1.00 83.69 206 PRO A CA 1
ATOM 1613 C C . PRO A 1 206 ? 6.577 -0.966 -19.169 1.00 83.69 206 PRO A C 1
ATOM 1615 O O . PRO A 1 206 ? 5.634 -1.571 -18.676 1.00 83.69 206 PRO A O 1
ATOM 1618 N N . ALA A 1 207 ? 7.587 -1.605 -19.765 1.00 83.69 207 ALA A N 1
ATOM 1619 C CA . ALA A 1 207 ? 7.574 -3.048 -20.053 1.00 83.69 207 ALA A CA 1
ATOM 1620 C C . ALA A 1 207 ? 7.459 -3.964 -18.812 1.00 83.69 207 ALA A C 1
ATOM 1622 O O . ALA A 1 207 ? 7.105 -5.139 -18.927 1.00 83.69 207 ALA A O 1
ATOM 1623 N N . TRP A 1 208 ? 7.786 -3.445 -17.624 1.00 82.94 208 TRP A N 1
ATOM 1624 C CA . TRP A 1 208 ? 7.615 -4.163 -16.360 1.00 82.94 208 TRP A CA 1
ATOM 1625 C C . TRP A 1 208 ? 6.165 -4.146 -15.860 1.00 82.94 208 TRP A C 1
ATOM 1627 O O . TRP A 1 208 ? 5.793 -5.009 -15.071 1.00 82.94 208 TRP A O 1
ATOM 1637 N N . LEU A 1 209 ? 5.357 -3.171 -16.288 1.00 85.19 209 LEU A N 1
ATOM 1638 C CA . LEU A 1 209 ? 3.975 -3.023 -15.855 1.00 85.19 209 LEU A CA 1
ATOM 1639 C C . LEU A 1 209 ? 3.109 -4.053 -16.597 1.00 85.19 209 LEU A C 1
ATOM 1641 O O . LEU A 1 209 ? 3.135 -4.078 -17.831 1.00 85.19 209 LEU A O 1
ATOM 1645 N N . PRO A 1 210 ? 2.332 -4.891 -15.891 1.00 83.69 210 PRO A N 1
ATOM 1646 C CA . PRO A 1 210 ? 1.393 -5.791 -16.544 1.00 83.69 210 PRO A CA 1
ATOM 1647 C C . PRO A 1 210 ? 0.382 -5.017 -17.408 1.00 83.69 210 PRO A C 1
ATOM 1649 O O . PRO A 1 210 ? -0.012 -3.901 -17.054 1.00 83.69 210 PRO A O 1
ATOM 1652 N N . PRO A 1 211 ? -0.046 -5.582 -18.551 1.00 77.31 211 PRO A N 1
ATOM 1653 C CA . PRO A 1 211 ? -0.946 -4.896 -19.477 1.00 77.31 211 PRO A CA 1
ATOM 1654 C C . PRO A 1 211 ? -2.356 -4.706 -18.909 1.00 77.31 211 PRO A C 1
ATOM 1656 O O . PRO A 1 211 ? -3.058 -3.792 -19.340 1.00 77.31 211 PRO A O 1
ATOM 1659 N N 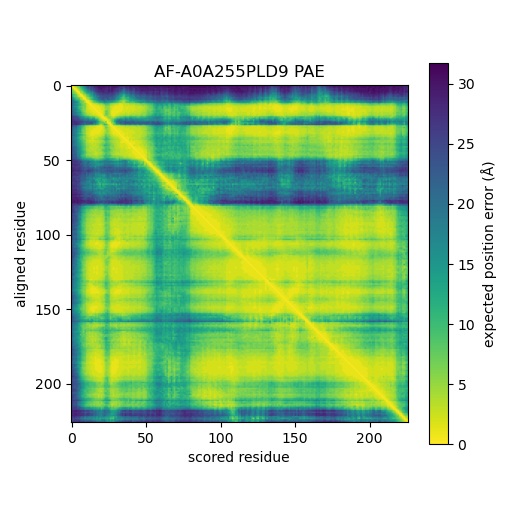. GLU A 1 212 ? -2.757 -5.539 -17.949 1.00 77.12 212 GLU A N 1
ATOM 1660 C CA . GLU A 1 212 ? -4.086 -5.542 -17.345 1.00 77.12 212 GLU A CA 1
ATOM 1661 C C . GLU A 1 212 ? -3.938 -5.506 -15.827 1.00 77.12 212 GLU A C 1
ATOM 1663 O O . GLU A 1 212 ? -3.398 -6.428 -15.219 1.00 77.12 212 GLU A O 1
ATOM 1668 N N . LEU A 1 213 ? -4.374 -4.398 -15.226 1.00 81.31 213 LEU A N 1
ATOM 1669 C CA . LEU A 1 213 ? -4.386 -4.196 -13.782 1.00 81.31 213 LEU A CA 1
ATOM 1670 C C . LEU A 1 213 ? -5.822 -3.884 -13.367 1.00 81.31 213 LEU A C 1
ATOM 1672 O O . LEU A 1 213 ? -6.200 -2.714 -13.333 1.00 81.31 213 LEU A O 1
ATOM 1676 N N . PRO A 1 214 ? -6.642 -4.904 -13.058 1.00 76.06 214 PRO A N 1
ATOM 1677 C CA . PRO A 1 214 ? -8.072 -4.710 -12.821 1.00 76.06 214 PRO A CA 1
ATOM 1678 C C . PRO A 1 214 ? -8.347 -3.748 -11.661 1.00 76.06 214 PRO A C 1
ATOM 1680 O O . PRO A 1 214 ? -9.354 -3.055 -11.661 1.00 76.06 214 PRO A O 1
ATOM 1683 N N . TRP A 1 215 ? -7.443 -3.669 -10.686 1.00 81.06 215 TRP A N 1
ATOM 1684 C CA . TRP A 1 215 ? -7.521 -2.753 -9.549 1.00 81.06 215 TRP A CA 1
ATOM 1685 C C . TRP A 1 215 ? -6.974 -1.345 -9.836 1.00 81.06 215 TRP A C 1
ATOM 1687 O O . TRP A 1 215 ? -7.212 -0.446 -9.042 1.00 81.06 215 TRP A O 1
ATOM 1697 N N . ALA A 1 216 ? -6.241 -1.125 -10.935 1.00 74.44 216 ALA A N 1
ATOM 1698 C CA . ALA A 1 216 ? -5.745 0.209 -11.290 1.00 74.44 216 ALA A CA 1
ATOM 1699 C C . ALA A 1 216 ? -6.843 1.094 -11.903 1.00 74.44 216 ALA A C 1
ATOM 1701 O O . ALA A 1 216 ? -6.749 2.319 -11.822 1.00 74.44 216 ALA A O 1
ATOM 1702 N N . ASP A 1 217 ? -7.864 0.462 -12.494 1.00 65.38 217 ASP A N 1
ATOM 1703 C CA . ASP A 1 217 ? -9.019 1.121 -13.114 1.00 65.38 217 ASP A CA 1
ATOM 1704 C C . ASP A 1 217 ? -10.290 1.040 -12.254 1.00 65.38 217 ASP A C 1
ATOM 1706 O O . ASP A 1 217 ? -11.219 1.824 -12.456 1.00 65.38 217 ASP A O 1
ATOM 1710 N N . ARG A 1 218 ? -10.353 0.103 -11.291 1.00 60.00 218 ARG A N 1
ATOM 1711 C CA . ARG A 1 218 ? -11.436 0.063 -10.300 1.00 60.00 218 ARG A CA 1
ATOM 1712 C C . ARG A 1 218 ? -11.393 1.360 -9.508 1.00 60.00 218 ARG A C 1
ATOM 1714 O O . ARG A 1 218 ? -10.392 1.631 -8.859 1.00 60.00 218 ARG A O 1
ATOM 1721 N N . TYR A 1 219 ? -12.475 2.127 -9.648 1.00 49.22 219 TYR A N 1
ATOM 1722 C CA . TYR A 1 219 ? -12.850 3.330 -8.913 1.00 49.22 219 TYR A CA 1
ATOM 1723 C C . TYR A 1 219 ? -11.750 3.859 -7.995 1.00 49.22 219 TYR A C 1
ATOM 1725 O O . TYR A 1 219 ? -11.531 3.340 -6.906 1.00 49.22 219 TYR A O 1
ATOM 1733 N N . ILE A 1 220 ? -11.108 4.946 -8.428 1.00 50.97 220 ILE A N 1
ATOM 1734 C CA . ILE A 1 220 ? -10.468 5.895 -7.517 1.00 50.97 220 ILE A CA 1
ATOM 1735 C C . ILE A 1 220 ? -11.615 6.452 -6.676 1.00 50.97 220 ILE A C 1
ATOM 1737 O O . ILE A 1 220 ? -12.260 7.433 -7.047 1.00 50.97 220 ILE A O 1
ATOM 1741 N N . THR A 1 221 ? -11.980 5.723 -5.629 1.00 42.75 221 THR A N 1
ATOM 1742 C CA . THR A 1 221 ? -13.053 6.092 -4.725 1.00 42.75 221 THR A CA 1
ATOM 1743 C C . THR A 1 221 ? -12.528 7.267 -3.932 1.00 42.75 221 THR A C 1
ATOM 1745 O O . THR A 1 221 ? -11.680 7.099 -3.060 1.00 42.75 221 THR A O 1
ATOM 1748 N N . LEU A 1 222 ? -13.032 8.443 -4.309 1.00 46.81 222 LEU A N 1
ATOM 1749 C CA . LEU A 1 222 ? -12.788 9.738 -3.695 1.00 46.81 222 LEU A CA 1
ATOM 1750 C C . LEU A 1 222 ? -11.334 10.202 -3.879 1.00 46.81 222 LEU A C 1
ATOM 1752 O O . LEU A 1 222 ? -10.373 9.539 -3.485 1.00 46.81 222 LEU A O 1
ATOM 1756 N N . ASP A 1 223 ? -11.161 11.386 -4.475 1.00 53.91 223 ASP A N 1
ATOM 1757 C CA . ASP A 1 223 ? -9.990 12.176 -4.108 1.00 53.91 223 ASP A CA 1
ATOM 1758 C C . ASP A 1 223 ? -9.997 12.227 -2.579 1.00 53.91 223 ASP A C 1
ATOM 1760 O O . ASP A 1 223 ? -11.045 12.497 -1.992 1.00 53.91 223 ASP A O 1
ATOM 1764 N N . ILE A 1 224 ? -8.869 11.932 -1.932 1.00 55.12 224 ILE A N 1
ATOM 1765 C CA . ILE A 1 224 ? -8.754 12.202 -0.500 1.00 55.12 224 ILE A CA 1
ATOM 1766 C C . ILE A 1 224 ? -8.848 13.731 -0.353 1.00 55.12 224 ILE A C 1
ATOM 1768 O O . ILE A 1 224 ? -7.864 14.465 -0.524 1.00 55.12 224 ILE A O 1
ATOM 1772 N N . THR A 1 225 ? -10.077 14.211 -0.186 1.00 51.25 225 THR A N 1
ATOM 1773 C CA . THR A 1 225 ? -10.474 15.595 0.023 1.00 51.25 225 THR A CA 1
ATOM 1774 C C . THR A 1 225 ? -11.007 15.702 1.435 1.00 51.25 225 THR A C 1
ATOM 1776 O O . THR A 1 225 ? -11.792 14.854 1.851 1.00 51.25 225 THR A O 1
ATOM 1779 N N . ALA A 1 226 ? -10.531 16.730 2.132 1.00 46.44 226 ALA A N 1
ATOM 1780 C CA . ALA A 1 226 ? -11.031 17.137 3.435 1.00 46.44 226 ALA A CA 1
ATOM 1781 C C . ALA A 1 226 ? -12.551 17.341 3.424 1.00 46.44 226 ALA A C 1
ATOM 1783 O O . ALA A 1 226 ? -13.064 17.761 2.357 1.00 46.44 226 ALA A O 1
#

Mean predicted aligned error: 9.52 Å